Protein 8WB2 (pdb70)

Organism: Arabidopsis thaliana (NCBI:txid3702)

InterPro domains:
  IPR000566 Lipocalin/cytosolic fatty-acid binding domain [PF08212] (13-160)
  IPR002446 Lipocalin, bacterial [PR01171] (13-27)
  IPR002446 Lipocalin, bacterial [PR01171] (107-115)
  IPR002446 Lipocalin, bacterial [PR01171] (122-133)
  IPR002446 Lipocalin, bacterial [PR01171] (149-159)
  IPR012674 Calycin [G3DSA:2.40.128.20] (1-162)
  IPR012674 Calycin [SSF50814] (6-167)
  IPR022271 Lipocalin, ApoD type [PIRSF036893] (3-168)
  IPR022272 Lipocalin family conserved site [PS00213] (12-25)
  IPR047202 Lipocalin Blc-like domain [cd19438] (10-158)

GO terms:
  GO:0005737 cytoplasm (C, IDA)
  GO:0009898 cytoplasmic side of plasma membrane (C, IDA)
  GO:0009941 chloroplast envelope (C, IDA)
  GO:0009408 response to heat (P, IEP)
  GO:0009414 response to water deprivation (P, IEP)
  GO:0005886 plasma membrane (C, EXP)
  GO:0042538 hyperosmotic salinity response (P, IMP)
  GO:0009408 response to heat (P, IMP)
  GO:0009644 response to high light intensity (P, IMP)
  GO:0010286 heat acclimation (P, IMP)
  GO:0010431 seed maturation (P, IMP)
  GO:1901002 positive regulation of response to salt stress (P, IMP)
  GO:0030644 intracellular chloride ion homeostasis (P, IMP)
  GO:1901562 response to paraquat (P, IMP)
  GO:1902884 positive regulation of response to oxidative stress (P, IMP)
  GO:0050826 response to freezing (P, IMP)
  GO:0006883 intracellular sodium ion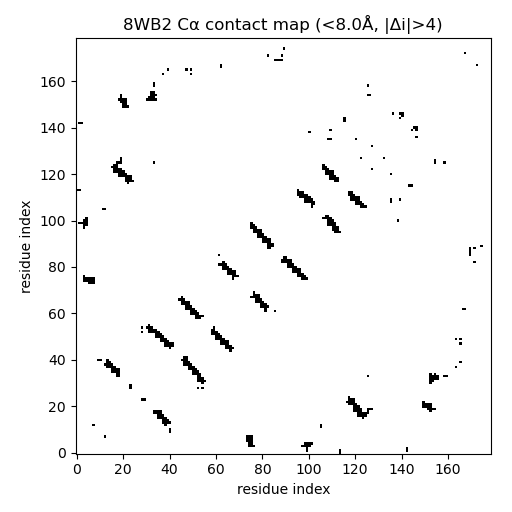 homeostasis (P, IMP)
  GO:0005886 plasma membrane (C, IDA)
  GO:0016918 retinal binding (F, IDA)
  GO:0009409 response to cold (P, IEP)

Foldseek 3Di:
DAAFDFQDPVVLLFAKKWWFWKLDDPPDDDQWALWMWGWDQDPVGKIWIWTWTADPRRIDIFIWIKDDPDVVGRGQKIKIWGADDLQDRDDIDIDIWTFRDADPNRAWTWTDHLVLNMITIIGPDNDDDPVVVVVNVVSSVVSPHDCPPMDTHHYDPDRDDDDPDRDSVNPVVVVVVVD

Radius of gyration: 15.95 Å; Cα contacts (8 Å, |Δi|>4): 342; chains: 1; bounding box: 41×38×32 Å

Solvent-accessible surface area: 10303 Å² total; per-residue (Å²): 144,17,136,6,26,149,58,27,67,38,118,114,2,26,28,77,0,18,9,8,0,12,42,39,37,194,170,39,62,162,136,7,52,10,11,2,9,18,14,45,60,38,149,113,47,40,9,27,3,8,49,2,8,30,40,136,68,129,88,31,83,42,18,10,38,4,71,63,52,74,110,201,36,84,52,4,59,5,70,25,67,32,40,38,38,62,178,101,18,79,88,77,61,82,26,34,24,26,0,13,60,22,13,114,90,22,83,36,0,1,1,0,19,55,76,83,56,69,0,44,0,9,2,56,81,15,108,24,104,76,93,22,19,112,102,2,21,92,57,0,62,127,27,54,9,107,52,76,158,24,146,98,18,78,34,46,144,102,54,37,168,36,91,37,54,79,83,60,70,51,21,10,156,153,54,116,89,104,188

Nearest PDB structures (foldseek):
  8wb2-assembly1_A  TM=1.006E+00  e=1.149E-34  Arabidopsis thaliana
  6ubo-assembly1_B  TM=9.275E-01  e=3.981E-14  Escherichia coli K-12
  1qwd-assembly1_B  TM=9.354E-01  e=8.500E-14  Escherichia coli
  7l5l-assembly2_B  TM=9.097E-01  e=6.141E-14  Escherichia coli
  3ebw-assembly1_A  TM=7.312E-01  e=2.021E-07  Periplaneta americana

Secondary structure (DSSP, 8-state):
-----BS--HHHH-EEEEEEEEE--SSS-TT-EEEEEEEEE-TTS-EEEEEEEEETTEEEEEEEEEEESSTT--B-EEEEEEEESTTS--EEEEEEEEEEEE-TTS-EEEEE-TT-S-EEEEESSSS--HHHHHHHHHHHHHTT---TT--BPP--SSPPP---S----S-HHHHHHT-

Sequence (179 aa):
EMEVVKGLNVERYMGRWYEIASFPSRFQPKNGVDTRATYTLNPDGTIHVLNETWSNGKRGFIEGSAYKADPKSDEAKLKVKFYVPPFLPIIPVTGDYWVLYIDPDYQHALIGQPSRSYLWILSRTTAQMEEETYKQLVEEKAVEEGYDISKLHKTPQSDTPPESNTAPEDSKGVWWFKSLF

B-factor: mean 48.79, std 10.13, range [32.73, 89.38]

Structure (mmCIF, N/CA/C/O backbone):
data_8WB2
#
_entry.id   8WB2
#
_cell.length_a   75.685
_cell.length_b   75.685
_cell.length_c   208.238
_cell.angle_alpha   90.00
_cell.angle_beta   90.00
_cell.angle_gamma   120.00
#
_symmetry.space_group_name_H-M   'H 3 2'
#
loop_
_entity.id
_entity.type
_entity.pdbx_description
1 polymer 'Temperature-induced lipocalin-1'
2 non-polymer 'PROTOPORPHYRIN IX CONTAINING FE'
3 water water
#
loop_
_atom_site.group_PDB
_atom_site.id
_atom_site.type_symbol
_atom_site.label_atom_id
_atom_site.label_alt_id
_atom_site.label_comp_id
_atom_site.label_asym_id
_atom_site.label_entity_id
_atom_site.label_seq_id
_atom_site.pdbx_PDB_ins_code
_atom_site.Cartn_x
_atom_site.Cartn_y
_atom_site.Cartn_z
_ato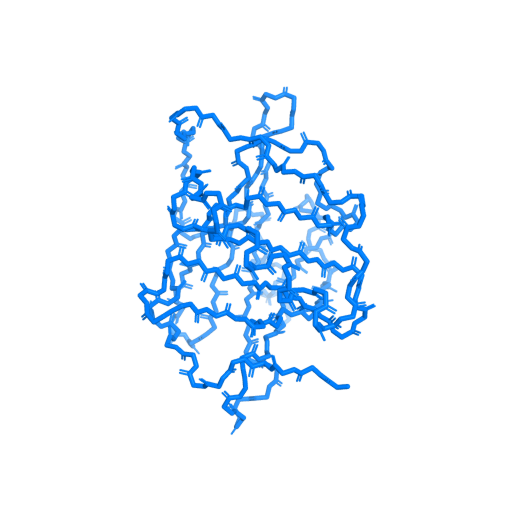m_site.occupancy
_atom_site.B_iso_or_equiv
_atom_site.auth_seq_id
_atom_site.auth_comp_id
_atom_site.auth_asym_id
_atom_site.auth_atom_id
_atom_site.pdbx_PDB_model_num
ATOM 1 N N . GLU A 1 26 ? -2.796 -27.372 26.020 1.00 69.30 6 GLU A N 1
ATOM 2 C CA . GLU A 1 26 ? -1.956 -28.328 25.314 1.00 70.81 6 GLU A CA 1
ATOM 3 C C . GLU A 1 26 ? -1.760 -27.856 23.876 1.00 70.23 6 GLU A C 1
ATOM 4 O O . GLU A 1 26 ? -2.669 -27.290 23.273 1.00 71.38 6 GLU A O 1
ATOM 6 N N . MET A 1 27 ? -0.569 -28.086 23.330 1.00 69.01 7 MET A N 1
ATOM 7 C CA . MET A 1 27 ? -0.194 -27.562 22.026 1.00 59.95 7 MET A CA 1
ATOM 8 C C . MET A 1 27 ? -0.344 -28.622 20.942 1.00 63.49 7 MET A C 1
ATOM 9 O O . MET A 1 27 ? -0.175 -29.820 21.182 1.00 68.71 7 MET A O 1
ATOM 14 N N . GLU A 1 28 ? -0.663 -28.160 19.739 1.00 58.98 8 GLU A N 1
ATOM 15 C CA . GLU A 1 28 ? -0.737 -29.021 18.568 1.00 60.46 8 GLU A CA 1
ATOM 16 C C . GLU A 1 28 ? 0.624 -29.000 17.881 1.00 60.21 8 GLU A C 1
ATOM 17 O O . GLU A 1 28 ? 0.976 -28.027 17.207 1.00 64.80 8 GLU A O 1
ATOM 23 N N . VAL A 1 29 ? 1.385 -30.060 18.065 1.00 54.66 9 VAL A N 1
ATOM 24 C CA . VAL A 1 29 ? 2.696 -30.224 17.453 1.00 56.26 9 VAL A CA 1
ATOM 25 C C . VAL A 1 29 ? 2.545 -31.063 16.189 1.00 52.89 9 VAL A C 1
ATOM 26 O O . VAL A 1 29 ? 1.669 -31.930 16.110 1.00 50.82 9 VAL A O 1
ATOM 30 N N . VAL A 1 30 ? 3.390 -30.808 15.180 1.00 50.57 10 VAL A N 1
ATOM 31 C CA . VAL A 1 30 ? 3.279 -31.587 13.947 1.00 51.44 10 VAL A CA 1
ATOM 32 C C . VAL A 1 30 ? 3.630 -33.037 14.247 1.00 55.07 10 VAL A C 1
ATOM 33 O O . VAL A 1 30 ? 4.424 -33.342 15.151 1.00 51.31 10 VAL A O 1
ATOM 37 N N . LYS A 1 31 ? 2.992 -33.943 13.517 1.00 50.42 11 LYS A N 1
ATOM 38 C CA . LYS A 1 31 ? 3.247 -35.366 13.656 1.00 53.77 11 LYS A CA 1
ATOM 39 C C . LYS A 1 31 ? 4.024 -35.855 12.442 1.00 54.48 11 LYS A C 1
ATOM 40 O O . LYS A 1 31 ? 3.856 -35.337 11.339 1.00 51.26 11 LYS A O 1
ATOM 46 N N . GLY A 1 32 ? 4.890 -36.841 12.659 1.00 51.83 12 GLY A N 1
ATOM 47 C CA . GLY A 1 32 ? 5.574 -37.487 11.551 1.00 49.90 12 GLY A CA 1
ATOM 48 C C . GLY A 1 32 ? 6.537 -36.592 10.800 1.00 52.86 12 GLY A C 1
ATOM 49 O O . GLY A 1 32 ? 6.594 -36.646 9.564 1.00 50.98 12 GLY A O 1
ATOM 50 N N . LEU A 1 33 ? 7.294 -35.768 11.516 1.00 47.29 13 LEU A N 1
ATOM 51 C CA . LEU A 1 33 ? 8.285 -34.907 10.883 1.00 46.74 13 LEU A CA 1
ATOM 52 C C . LEU A 1 33 ? 9.311 -35.726 10.109 1.00 45.44 13 LEU A C 1
ATOM 53 O O . LEU A 1 33 ? 9.793 -36.764 10.572 1.00 42.19 13 LEU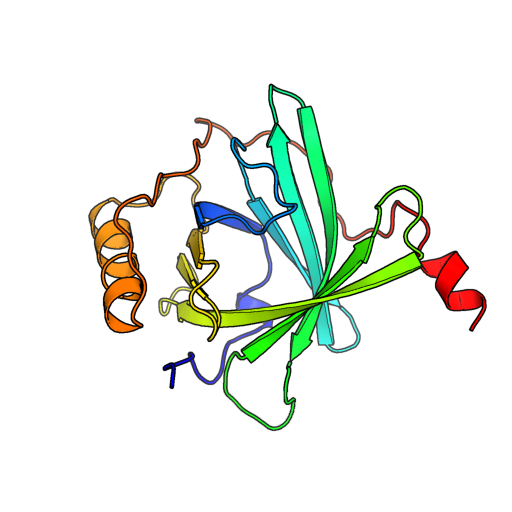 A O 1
ATOM 58 N N . ASN A 1 34 ? 9.657 -35.250 8.922 1.00 42.43 14 ASN A N 1
ATOM 59 C CA . ASN A 1 34 ? 10.679 -35.902 8.108 1.00 43.55 14 ASN A CA 1
ATOM 60 C C . ASN A 1 34 ? 12.021 -35.309 8.524 1.00 42.93 14 ASN A C 1
ATOM 61 O O . ASN A 1 34 ? 12.405 -34.235 8.055 1.00 41.26 14 ASN A O 1
ATOM 66 N N . VAL A 1 35 ? 12.740 -36.010 9.412 1.00 45.20 15 VAL A N 1
ATOM 67 C CA . VAL A 1 35 ? 13.935 -35.434 10.034 1.00 41.82 15 VAL A CA 1
ATOM 68 C C . VAL A 1 35 ? 15.010 -35.161 8.990 1.00 41.12 15 VAL A C 1
ATOM 69 O O . VAL A 1 35 ? 15.602 -34.074 8.961 1.00 40.24 15 VAL A O 1
ATOM 73 N N . GLU A 1 36 ? 15.285 -36.148 8.128 1.00 43.73 16 GLU A N 1
ATOM 74 C CA . GLU A 1 36 ? 16.221 -35.946 7.021 1.00 41.41 16 GLU A CA 1
ATOM 75 C C . GLU A 1 36 ? 15.902 -34.663 6.261 1.00 39.56 16 GLU A C 1
ATOM 76 O O . GLU A 1 36 ? 16.784 -33.838 5.997 1.00 41.38 16 GLU A O 1
ATOM 82 N N . ARG A 1 37 ? 14.633 -34.464 5.932 1.00 39.85 17 ARG A N 1
ATOM 83 C CA . ARG A 1 37 ? 14.251 -33.300 5.134 1.00 42.35 17 ARG A CA 1
ATOM 84 C C . ARG A 1 37 ? 14.338 -32.002 5.929 1.00 40.70 17 ARG A C 1
ATOM 85 O O . ARG A 1 37 ? 14.539 -30.934 5.338 1.00 37.67 17 ARG A O 1
ATOM 93 N N . TYR A 1 38 ? 14.160 -32.063 7.257 1.00 39.79 18 TYR A N 1
ATOM 94 C CA . TYR A 1 38 ? 14.264 -30.877 8.102 1.00 39.88 18 TYR A CA 1
ATOM 95 C C . TYR A 1 38 ? 15.700 -30.379 8.241 1.00 39.74 18 TYR A C 1
ATOM 96 O O . TYR A 1 38 ? 15.915 -29.266 8.738 1.00 36.28 18 TYR A O 1
ATOM 105 N N . MET A 1 39 ? 16.685 -31.165 7.826 1.00 39.50 19 MET A N 1
ATOM 106 C CA . MET A 1 39 ? 18.071 -30.771 8.006 1.00 38.26 19 MET A CA 1
ATOM 107 C C . MET A 1 39 ? 18.441 -29.639 7.052 1.00 40.43 19 MET A C 1
ATOM 108 O O . MET A 1 39 ? 17.697 -29.290 6.128 1.00 38.85 19 MET A O 1
ATOM 113 N N . GLY A 1 40 ? 19.609 -29.057 7.282 1.00 36.05 20 GLY A N 1
ATOM 114 C CA . GLY A 1 40 ? 20.071 -27.958 6.451 1.00 40.93 20 GLY A CA 1
ATOM 115 C C . GLY A 1 40 ? 19.944 -26.618 7.147 1.00 38.70 20 GLY A C 1
ATOM 116 O O . GLY A 1 40 ? 19.849 -26.522 8.371 1.00 38.92 20 GLY A O 1
ATOM 117 N N . ARG A 1 41 ? 19.929 -25.561 6.339 1.00 36.12 21 ARG A N 1
ATOM 118 C CA . ARG A 1 41 ? 19.968 -24.197 6.857 1.00 36.92 21 ARG A CA 1
ATOM 119 C C . ARG A 1 41 ? 18.571 -23.593 6.964 1.00 40.08 21 ARG A C 1
ATOM 120 O O . ARG A 1 41 ? 17.778 -23.665 6.020 1.00 37.38 21 ARG A O 1
ATOM 128 N N . TRP A 1 42 ? 18.299 -22.962 8.103 1.00 35.42 22 TRP A N 1
ATOM 129 C CA . TRP A 1 42 ? 17.078 -22.209 8.350 1.00 36.90 22 TRP A CA 1
ATOM 130 C C . TRP A 1 42 ? 17.455 -20.819 8.831 1.00 38.00 22 TRP A C 1
ATOM 131 O O . TRP A 1 42 ? 18.283 -20.680 9.736 1.00 39.74 22 TRP A O 1
ATOM 142 N N . TYR A 1 43 ? 16.835 -19.803 8.244 1.00 36.71 23 TYR A N 1
ATOM 143 C CA . TYR A 1 43 ? 17.001 -18.428 8.695 1.00 35.99 23 TYR A CA 1
ATOM 144 C C . TYR A 1 43 ? 15.930 -18.090 9.716 1.00 38.78 23 TYR A C 1
ATOM 145 O O . TYR A 1 43 ? 14.767 -18.475 9.564 1.00 38.25 23 TYR A O 1
ATOM 154 N N . GLU A 1 44 ? 16.321 -17.370 10.763 1.00 37.98 24 GLU A N 1
ATOM 155 C CA . GLU A 1 44 ? 15.350 -16.907 11.742 1.00 38.26 24 GLU A CA 1
ATOM 156 C C . GLU A 1 44 ? 14.726 -15.617 11.213 1.00 41.28 24 GLU A C 1
ATOM 157 O O . GLU A 1 44 ? 15.409 -14.590 11.090 1.00 39.03 24 GLU A O 1
ATOM 163 N N . ILE A 1 45 ? 13.435 -15.670 10.873 1.00 38.94 25 ILE A N 1
ATOM 164 C CA . ILE A 1 45 ? 12.751 -14.478 10.375 1.00 38.40 25 ILE A CA 1
ATOM 165 C C . ILE A 1 45 ? 12.348 -13.571 11.532 1.00 42.42 25 ILE A C 1
ATOM 166 O O . ILE A 1 45 ? 12.345 -12.340 11.404 1.00 43.20 25 ILE A O 1
ATOM 171 N N . ALA A 1 46 ? 11.983 -14.190 12.645 1.00 41.84 26 ALA A N 1
ATOM 172 C CA . ALA A 1 46 ? 11.563 -13.423 13.832 1.00 43.40 26 ALA A CA 1
ATOM 173 C C . ALA A 1 46 ? 11.641 -14.330 15.046 1.00 42.46 26 ALA A C 1
ATOM 174 O O . ALA A 1 46 ? 11.509 -15.539 14.894 1.00 42.07 26 ALA A O 1
ATOM 176 N N . SER A 1 47 ? 11.760 -13.739 16.235 1.00 44.59 27 SER A N 1
ATOM 177 C CA . SER A 1 47 ? 11.909 -14.618 17.416 1.00 46.05 27 SER A CA 1
ATOM 178 C C . SER A 1 47 ? 11.706 -13.900 18.737 1.00 48.21 27 SER A C 1
ATOM 179 O O . SER A 1 47 ? 11.894 -12.669 18.775 1.00 45.64 27 SER A O 1
ATOM 182 N N . PHE A 1 48 ? 11.249 -14.639 19.745 1.00 47.75 28 PHE A N 1
ATOM 183 C CA . PHE A 1 48 ? 11.253 -14.100 21.121 1.00 51.36 28 PHE A CA 1
ATOM 184 C C . PHE A 1 48 ? 12.508 -14.791 21.634 1.00 55.70 28 PHE A C 1
ATOM 185 O O . PHE A 1 48 ? 12.388 -15.918 22.140 1.00 56.91 28 PHE A O 1
ATOM 193 N N . PRO A 1 49 ? 13.718 -14.209 21.477 1.00 53.56 29 PRO A N 1
ATOM 194 C CA . PRO A 1 49 ? 14.952 -14.937 21.774 1.00 51.63 29 PRO A CA 1
ATOM 195 C C . PRO A 1 49 ? 15.078 -15.526 23.180 1.00 57.11 29 PRO A C 1
ATOM 196 O O . PRO A 1 49 ? 14.608 -14.918 24.118 1.00 53.75 29 PRO A O 1
ATOM 200 N N . SER A 1 50 ? 15.724 -16.688 23.297 1.00 55.58 30 SER A N 1
ATOM 201 C CA . SER A 1 50 ? 16.017 -17.243 24.640 1.00 53.95 30 SER A CA 1
ATOM 202 C C . SER A 1 50 ? 16.872 -16.246 25.419 1.00 52.17 30 SER A C 1
ATOM 203 O O . SER A 1 50 ? 17.410 -15.330 24.800 1.00 50.10 30 SER A O 1
ATOM 206 N N . ARG A 1 51 ? 17.056 -16.478 26.717 1.00 55.91 31 ARG A N 1
ATOM 207 C CA . ARG A 1 51 ? 17.753 -15.516 27.576 1.00 53.31 31 ARG A CA 1
ATOM 208 C C . ARG A 1 51 ? 19.189 -15.262 27.121 1.00 53.92 31 ARG A C 1
ATOM 209 O O . ARG A 1 51 ? 19.679 -14.126 27.191 1.00 57.58 31 ARG A O 1
ATOM 217 N N . PHE A 1 52 ? 19.891 -16.303 26.672 1.00 51.40 32 PHE A N 1
ATOM 218 C CA . PHE A 1 52 ? 21.283 -16.143 26.281 1.00 50.62 32 PHE A CA 1
ATOM 219 C C . PHE A 1 52 ? 21.483 -15.950 24.780 1.00 50.45 32 PHE A C 1
ATOM 220 O O . PHE A 1 52 ? 22.600 -15.629 24.365 1.00 53.52 32 PHE A O 1
ATOM 228 N N . GLN A 1 53 ? 20.450 -16.114 23.964 1.00 50.55 33 GLN A N 1
ATOM 229 C CA . GLN A 1 53 ? 20.580 -15.794 22.540 1.00 47.57 33 GLN A CA 1
ATOM 230 C C . GLN A 1 53 ? 20.708 -14.284 22.383 1.00 51.14 33 GLN A C 1
ATOM 231 O O . GLN A 1 53 ? 19.829 -13.554 22.859 1.00 51.28 33 GLN A O 1
ATOM 237 N N . PRO A 1 54 ? 21.760 -13.774 21.733 1.00 50.83 34 PRO A N 1
ATOM 238 C CA . PRO A 1 54 ? 21.940 -12.317 21.644 1.00 54.04 34 PRO A CA 1
ATOM 239 C C . PRO A 1 54 ? 20.697 -11.637 21.087 1.00 59.17 34 PRO A C 1
ATOM 240 O O . PRO A 1 54 ? 20.059 -12.129 20.153 1.00 50.15 34 PRO A O 1
ATOM 244 N N . LYS A 1 55 ? 20.337 -10.501 21.688 1.00 52.55 35 LYS A N 1
ATOM 245 C CA . LYS A 1 55 ? 18.993 -9.975 21.483 1.00 60.58 35 LYS A CA 1
ATOM 246 C C . LYS A 1 55 ? 18.868 -9.146 20.212 1.00 63.60 35 LYS A C 1
ATOM 247 O O . LYS A 1 55 ? 17.801 -9.146 19.584 1.00 65.02 35 LYS A O 1
ATOM 253 N N . ASN A 1 56 ? 19.918 -8.443 19.806 1.00 58.60 36 ASN A N 1
ATOM 254 C CA . ASN A 1 56 ? 19.775 -7.643 18.595 1.00 62.28 36 ASN A CA 1
ATOM 255 C C . ASN A 1 56 ? 20.574 -8.265 17.459 1.00 54.50 36 ASN A C 1
ATOM 256 O O . ASN A 1 56 ? 21.361 -7.591 16.787 1.00 52.66 36 ASN A O 1
ATOM 261 N N . GLY A 1 57 ? 20.361 -9.560 17.249 1.00 52.21 37 GLY A N 1
ATOM 262 C CA . GLY A 1 57 ? 21.104 -10.270 16.234 1.00 48.39 37 GLY A CA 1
ATOM 263 C C . GLY A 1 57 ? 20.666 -9.870 14.843 1.00 45.75 37 GLY A C 1
ATOM 264 O O . GLY A 1 57 ? 19.527 -9.463 14.610 1.00 45.98 37 GLY A O 1
ATOM 265 N N . VAL A 1 58 ? 21.614 -9.955 13.918 1.00 40.57 38 VAL A N 1
ATOM 266 C CA . VAL A 1 58 ? 21.382 -9.783 12.491 1.00 39.44 38 VAL A CA 1
ATOM 267 C C . VAL A 1 58 ? 21.821 -11.068 11.808 1.00 37.47 38 VAL A C 1
ATOM 268 O O . VAL A 1 58 ? 22.753 -11.737 12.269 1.00 39.31 38 VAL A O 1
ATOM 272 N N . ASP A 1 59 ? 21.121 -11.435 10.724 1.00 39.27 39 ASP A N 1
ATOM 273 C CA . ASP A 1 59 ? 21.515 -12.570 9.889 1.00 38.07 39 ASP A CA 1
ATOM 274 C C . ASP A 1 59 ? 21.500 -13.886 10.662 1.00 39.83 39 ASP A C 1
ATOM 275 O O . ASP A 1 59 ? 22.297 -14.785 10.393 1.00 37.60 39 ASP A O 1
ATOM 280 N N . THR A 1 60 ? 20.590 -14.010 11.626 1.00 37.07 40 THR A N 1
ATOM 281 C CA . THR A 1 60 ? 20.540 -15.186 12.478 1.00 37.55 40 THR A CA 1
ATOM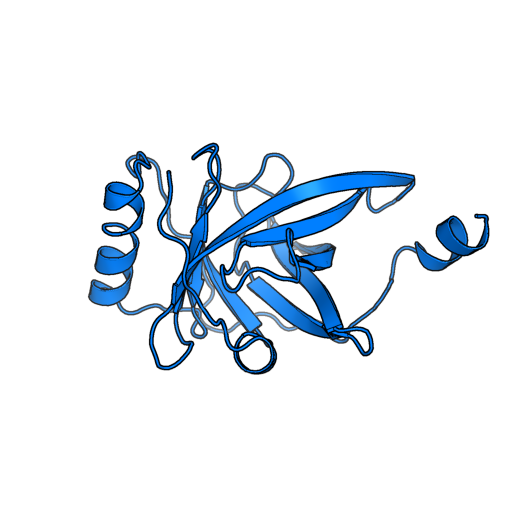 282 C C . THR A 1 60 ? 20.079 -16.408 11.697 1.00 40.79 40 THR A C 1
ATOM 283 O O . THR A 1 60 ? 19.103 -16.352 10.949 1.00 36.78 40 THR A O 1
ATOM 287 N N . ARG A 1 61 ? 20.772 -17.526 11.899 1.00 37.45 41 ARG A N 1
ATOM 288 C CA . ARG A 1 61 ? 20.465 -18.747 11.173 1.00 36.38 41 ARG A CA 1
ATOM 289 C C . ARG A 1 61 ? 20.839 -19.947 12.030 1.00 38.95 41 ARG A C 1
ATOM 290 O O . ARG A 1 61 ? 21.660 -19.852 12.943 1.00 38.70 41 ARG A O 1
ATOM 298 N N . ALA A 1 62 ? 20.217 -21.078 11.724 1.00 37.53 42 ALA A N 1
ATOM 299 C CA . ALA A 1 62 ? 20.545 -22.366 12.313 1.00 35.52 42 ALA A CA 1
ATOM 300 C C . ALA A 1 62 ? 20.920 -23.317 11.196 1.00 37.44 42 ALA A C 1
ATOM 301 O O . ALA A 1 62 ? 20.337 -23.255 10.105 1.00 36.69 42 ALA A O 1
ATOM 303 N N . THR A 1 63 ? 21.891 -24.188 11.455 1.00 33.10 43 THR A N 1
ATOM 304 C CA . THR A 1 63 ? 22.212 -25.278 10.537 1.00 35.01 43 THR A CA 1
ATOM 305 C C . THR A 1 63 ? 22.035 -26.586 11.296 1.00 36.77 43 THR A C 1
ATOM 306 O O . THR A 1 63 ? 22.587 -26.748 12.394 1.00 37.54 43 THR A O 1
ATOM 310 N N . TYR A 1 64 ? 21.248 -27.504 10.734 1.00 36.39 44 TYR A N 1
ATOM 311 C CA . TYR A 1 64 ? 20.986 -28.791 11.367 1.00 35.78 44 TYR A CA 1
ATOM 312 C C . TYR A 1 64 ? 21.580 -29.902 10.513 1.00 37.63 44 TYR A C 1
ATOM 313 O O . TYR A 1 64 ? 21.476 -29.876 9.281 1.00 36.67 44 TYR A O 1
ATOM 322 N N . THR A 1 65 ? 22.218 -30.865 11.163 1.00 36.32 45 THR A N 1
ATOM 323 C CA . THR A 1 65 ? 22.816 -32.007 10.481 1.00 37.86 45 THR A CA 1
ATOM 324 C C . THR A 1 65 ? 22.439 -33.290 11.205 1.00 41.65 45 THR A C 1
ATOM 325 O O . THR A 1 65 ? 22.486 -33.351 12.437 1.00 37.26 45 THR A O 1
ATOM 329 N N . LEU A 1 66 ? 22.079 -34.321 10.446 1.00 41.09 46 LEU A N 1
ATOM 330 C CA . LEU A 1 66 ? 21.684 -35.581 11.062 1.00 41.24 46 LEU A CA 1
ATOM 331 C C . LEU A 1 66 ? 22.930 -36.366 11.455 1.00 41.65 46 LEU A C 1
ATOM 332 O O . LEU A 1 66 ? 23.749 -36.692 10.598 1.00 41.32 46 LEU A O 1
ATOM 337 N N . ASN A 1 67 ? 23.070 -36.673 12.742 1.00 37.74 47 ASN A N 1
ATOM 338 C CA . ASN A 1 67 ? 24.205 -37.440 13.232 1.00 40.31 47 ASN A CA 1
ATOM 339 C C . ASN A 1 67 ? 24.000 -38.930 12.969 1.00 43.85 47 ASN A C 1
ATOM 340 O O . ASN A 1 67 ? 22.871 -39.391 12.777 1.00 41.02 47 ASN A O 1
ATOM 345 N N . PRO A 1 68 ? 25.084 -39.710 12.964 1.00 46.09 48 PRO A N 1
ATOM 346 C CA . PRO A 1 68 ? 24.939 -41.153 12.711 1.00 45.05 48 PRO A CA 1
ATOM 347 C C . PRO A 1 68 ? 23.997 -41.857 13.666 1.00 48.82 48 PRO A C 1
ATOM 348 O O . PRO A 1 68 ? 23.334 -42.815 13.257 1.00 47.81 48 PRO A O 1
ATOM 352 N N . ASP A 1 69 ? 23.911 -41.426 14.925 1.00 47.68 49 ASP A N 1
ATOM 353 C CA . ASP A 1 69 ? 23.038 -42.081 15.886 1.00 49.47 49 ASP A CA 1
ATOM 354 C C . ASP A 1 69 ? 21.610 -41.554 15.847 1.00 49.81 49 ASP A C 1
ATOM 355 O O . ASP A 1 69 ? 20.807 -41.918 16.709 1.00 50.82 49 ASP A O 1
ATOM 360 N N . GLY A 1 70 ? 21.274 -40.698 14.884 1.00 45.45 50 GLY A N 1
ATOM 361 C CA . GLY A 1 70 ? 19.925 -40.198 14.749 1.00 48.09 50 GLY A CA 1
ATOM 362 C C . GLY A 1 70 ? 19.622 -38.911 15.497 1.00 48.52 50 GLY A C 1
ATOM 363 O O . GLY A 1 70 ? 18.585 -38.298 15.236 1.00 47.75 50 GLY A O 1
ATOM 364 N N . THR A 1 71 ? 20.474 -38.485 16.430 1.00 43.69 51 THR A N 1
ATOM 365 C CA . THR A 1 71 ? 20.316 -37.146 16.981 1.00 45.80 51 THR A CA 1
ATOM 366 C C . THR A 1 71 ? 20.702 -36.116 15.923 1.00 43.48 51 THR A C 1
ATOM 367 O O . THR A 1 71 ? 21.157 -36.452 14.821 1.00 42.17 51 THR A O 1
ATOM 371 N N . ILE A 1 72 ? 20.527 -34.839 16.270 1.00 42.20 52 ILE A N 1
ATOM 372 C CA . ILE A 1 72 ? 20.706 -33.721 15.347 1.00 40.43 52 ILE A CA 1
ATOM 373 C C . ILE A 1 72 ? 21.806 -32.822 15.891 1.00 39.95 52 ILE A C 1
ATOM 374 O O . ILE A 1 72 ? 21.764 -32.424 17.061 1.00 38.71 52 ILE A O 1
ATOM 379 N N . HIS A 1 73 ? 22.795 -32.517 15.060 1.00 36.97 53 HIS A N 1
ATOM 380 C CA . HIS A 1 73 ? 23.770 -31.494 15.421 1.00 38.96 53 HIS A CA 1
ATOM 381 C C . HIS A 1 73 ? 23.194 -30.120 15.106 1.00 38.02 53 HIS A C 1
ATOM 382 O O . HIS A 1 73 ? 22.630 -29.908 14.027 1.00 37.46 53 HIS A O 1
ATOM 389 N N . VAL A 1 74 ? 23.353 -29.188 16.041 1.00 37.48 54 VAL A N 1
ATOM 390 C CA . VAL A 1 74 ? 22.777 -27.850 15.952 1.00 36.48 54 VAL A CA 1
ATOM 391 C C . VAL A 1 74 ? 23.914 -26.847 15.949 1.00 36.42 54 VAL A C 1
ATOM 392 O O . VAL A 1 74 ? 24.715 -26.811 16.895 1.00 36.41 54 VAL A O 1
ATOM 396 N N . LEU A 1 75 ? 23.965 -26.008 14.913 1.00 34.19 55 LEU A N 1
ATOM 397 C CA . LEU A 1 75 ? 24.826 -24.830 14.887 1.00 36.05 55 LEU A CA 1
ATOM 398 C C . LEU A 1 75 ? 23.941 -23.602 14.737 1.00 35.60 55 LEU A C 1
ATOM 399 O O . LEU A 1 75 ? 23.370 -23.383 13.670 1.00 37.03 55 LEU A O 1
ATOM 404 N N . ASN A 1 76 ? 23.818 -22.801 15.796 1.00 33.42 56 ASN A N 1
ATOM 405 C CA . ASN A 1 76 ? 23.133 -21.517 15.725 1.00 34.50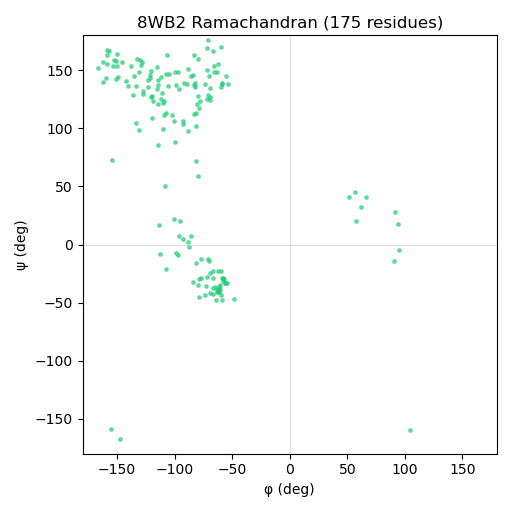 56 ASN A CA 1
ATOM 406 C C . ASN A 1 76 ? 24.157 -20.395 15.585 1.00 38.27 56 ASN A C 1
ATOM 407 O O . ASN A 1 76 ? 25.191 -20.399 16.261 1.00 37.57 56 ASN A O 1
ATOM 412 N N . GLU A 1 77 ? 23.865 -19.434 14.706 1.00 37.84 57 GLU A N 1
ATOM 413 C CA . GLU A 1 77 ? 24.766 -18.330 14.408 1.00 37.90 57 GLU A CA 1
ATOM 414 C C . GLU A 1 77 ? 23.984 -17.030 14.382 1.00 38.07 57 GLU A C 1
ATOM 415 O O . GLU A 1 77 ? 22.836 -16.991 13.934 1.00 38.75 57 GLU A O 1
ATOM 421 N N . THR A 1 78 ? 24.628 -15.957 14.827 1.00 34.46 58 THR A N 1
ATOM 422 C CA . THR A 1 78 ? 24.062 -14.624 14.678 1.00 37.08 58 THR A CA 1
ATOM 423 C C . THR A 1 78 ? 25.207 -13.625 14.629 1.00 41.88 58 THR A C 1
ATOM 424 O O . THR A 1 78 ? 26.313 -13.903 15.100 1.00 40.83 58 THR A O 1
ATOM 428 N N . TRP A 1 79 ? 24.932 -12.449 14.063 1.00 37.42 59 TRP A N 1
ATOM 429 C CA . TRP A 1 79 ? 25.913 -11.369 13.992 1.00 38.60 59 TRP A CA 1
ATOM 430 C C . TRP A 1 79 ? 25.492 -10.260 14.953 1.00 39.83 59 TRP A C 1
ATOM 431 O O . TRP A 1 79 ? 24.469 -9.599 14.740 1.00 43.69 59 TRP A O 1
ATOM 442 N N . SER A 1 80 ? 26.274 -10.085 16.024 1.00 43.19 60 SER A N 1
ATOM 443 C CA . SER A 1 80 ? 26.042 -9.067 17.051 1.00 40.99 60 SER A CA 1
ATOM 444 C C . SER A 1 80 ? 27.016 -7.924 16.801 1.00 41.69 60 SER A C 1
ATOM 445 O O . SER A 1 80 ? 28.226 -8.089 16.987 1.00 41.09 60 SER A O 1
ATOM 448 N N . ASN A 1 81 ? 26.488 -6.771 16.393 1.00 41.51 61 ASN A N 1
ATOM 449 C CA . ASN A 1 81 ? 27.301 -5.583 16.122 1.00 44.30 61 ASN A CA 1
ATOM 450 C C . ASN A 1 81 ? 28.465 -5.902 15.179 1.00 45.96 61 ASN A C 1
ATOM 451 O O . ASN A 1 81 ? 29.587 -5.431 15.357 1.00 46.07 61 ASN A O 1
ATOM 456 N N . GLY A 1 82 ? 28.197 -6.718 14.162 1.00 46.35 62 GLY A N 1
ATOM 457 C CA . GLY A 1 82 ? 29.163 -6.971 13.115 1.00 47.24 62 GLY A CA 1
ATOM 458 C C . GLY A 1 82 ? 30.024 -8.208 13.290 1.00 45.27 62 GLY A C 1
ATOM 459 O O . GLY A 1 82 ? 30.792 -8.524 12.376 1.00 43.38 62 GLY A O 1
ATOM 460 N N . LYS A 1 83 ? 29.911 -8.927 14.410 1.00 39.07 63 LYS A N 1
ATOM 461 C CA . LYS A 1 83 ? 30.752 -10.089 14.704 1.00 37.88 63 LYS A CA 1
ATOM 462 C C . LYS A 1 83 ? 29.915 -11.357 14.761 1.00 37.58 63 LYS A C 1
ATOM 463 O O . LYS A 1 83 ? 28.871 -11.392 15.421 1.00 39.55 63 LYS A O 1
ATOM 469 N N . ARG A 1 84 ? 30.394 -12.410 14.111 1.00 37.16 64 ARG A N 1
ATOM 470 C CA . ARG A 1 84 ? 29.728 -13.703 14.212 1.00 37.45 64 ARG A CA 1
ATOM 471 C C . ARG A 1 84 ? 29.883 -14.288 15.617 1.00 39.44 64 ARG A C 1
ATOM 472 O O . ARG A 1 84 ? 30.999 -14.434 16.119 1.00 35.80 64 ARG A O 1
ATOM 480 N N . GLY A 1 85 ? 28.766 -14.651 16.234 1.00 37.07 65 GLY A N 1
ATOM 481 C CA . GLY A 1 85 ? 28.776 -15.463 17.438 1.00 38.51 65 GLY A CA 1
ATOM 482 C C . GLY A 1 85 ? 27.992 -16.729 17.157 1.00 37.98 65 GLY A C 1
ATOM 483 O O . GLY A 1 85 ? 27.061 -16.727 16.353 1.00 37.97 65 GLY A O 1
ATOM 484 N N . PHE A 1 86 ? 28.378 -17.824 17.806 1.00 34.98 66 PHE A N 1
ATOM 485 C CA . PHE A 1 86 ? 27.706 -19.083 17.511 1.00 36.15 66 PHE A CA 1
ATOM 486 C C . PHE A 1 86 ? 27.701 -19.982 18.735 1.00 37.70 66 PHE A C 1
ATOM 487 O O . PHE A 1 86 ? 28.485 -19.799 19.662 1.00 37.34 66 PHE A O 1
ATOM 495 N N . ILE A 1 87 ? 26.842 -20.997 18.700 1.00 36.61 67 ILE A N 1
ATOM 496 C CA . ILE A 1 87 ? 26.866 -22.066 19.694 1.00 37.24 67 ILE A CA 1
ATOM 497 C C . ILE A 1 87 ? 26.558 -23.378 18.992 1.00 39.17 67 ILE A C 1
ATOM 498 O O . ILE A 1 87 ? 25.742 -23.421 18.062 1.00 37.19 67 ILE A O 1
ATOM 503 N N . GLU A 1 88 ? 27.256 -24.434 19.401 1.00 39.43 68 GLU A N 1
ATOM 504 C CA . GLU A 1 88 ? 27.051 -25.788 18.891 1.00 35.42 68 GLU A CA 1
ATOM 505 C C . GLU A 1 88 ? 26.330 -26.600 19.947 1.00 39.53 68 GLU A C 1
ATOM 506 O O . GLU A 1 88 ? 26.709 -26.556 21.119 1.00 37.27 68 GLU A O 1
ATOM 512 N N . GLY A 1 89 ? 25.336 -27.371 19.537 1.00 36.07 69 GLY A N 1
ATOM 513 C CA . GLY A 1 89 ? 24.616 -28.203 20.477 1.00 34.98 69 GLY A CA 1
ATOM 514 C C . GLY A 1 89 ? 23.988 -29.383 19.769 1.00 40.39 69 GLY A C 1
ATOM 515 O O . GLY A 1 89 ? 24.380 -29.746 18.659 1.00 38.83 69 GLY A O 1
ATOM 516 N N . SER A 1 90 ? 22.969 -29.949 20.407 1.00 39.62 70 SER A N 1
ATOM 517 C CA . SER A 1 90 ? 22.308 -31.144 19.907 1.00 40.76 70 SER A CA 1
ATOM 518 C C . SER A 1 90 ? 20.804 -31.008 20.068 1.00 42.65 70 SER A C 1
ATOM 519 O O . SER A 1 90 ? 20.318 -30.302 20.955 1.00 44.76 70 SER A O 1
ATOM 522 N N . ALA A 1 91 ? 20.068 -31.711 19.218 1.00 38.02 71 ALA A N 1
ATOM 523 C CA . ALA A 1 91 ? 18.633 -31.867 19.398 1.00 38.99 71 ALA A CA 1
ATOM 524 C C . ALA A 1 91 ? 18.277 -33.338 19.265 1.00 44.69 71 ALA A C 1
ATOM 525 O O . ALA A 1 91 ? 18.915 -34.080 18.515 1.00 44.80 71 ALA A O 1
ATOM 527 N N . TYR A 1 92 ? 17.244 -33.756 19.988 1.00 43.83 72 TYR A N 1
ATOM 528 C CA . TYR A 1 92 ? 16.809 -35.147 19.936 1.00 48.66 72 TYR A CA 1
ATOM 529 C C . TYR A 1 92 ? 15.349 -35.230 20.364 1.00 48.32 72 TYR A C 1
ATOM 530 O O . TYR A 1 92 ? 14.782 -34.282 20.918 1.00 46.64 72 TYR A O 1
ATOM 539 N N . LYS A 1 93 ? 14.751 -36.392 20.103 1.00 48.72 73 LYS A N 1
ATOM 540 C CA . LYS A 1 93 ? 13.342 -36.617 20.403 1.00 50.44 73 LYS A CA 1
ATOM 541 C C . LYS A 1 93 ? 13.118 -36.717 21.908 1.00 55.18 73 LYS A C 1
ATOM 542 O O . LYS A 1 93 ? 13.784 -37.500 22.592 1.00 57.59 73 LYS A O 1
ATOM 548 N N . ALA A 1 94 ? 12.166 -35.934 22.425 1.00 52.81 74 ALA A N 1
ATOM 549 C CA . ALA A 1 94 ? 11.808 -36.044 23.838 1.00 56.92 74 ALA A CA 1
ATOM 550 C C . ALA A 1 94 ? 11.273 -37.435 24.175 1.00 61.66 74 ALA A C 1
ATOM 551 O O . ALA A 1 94 ? 11.587 -37.987 25.237 1.00 62.03 74 ALA A O 1
ATOM 553 N N . ASP A 1 95 ? 10.452 -38.007 23.296 1.00 60.98 75 ASP A N 1
ATOM 554 C CA . ASP A 1 95 ? 9.970 -39.382 23.436 1.00 63.61 75 ASP A CA 1
ATOM 555 C C . ASP A 1 95 ? 10.135 -40.062 22.085 1.00 64.66 75 ASP A C 1
ATOM 556 O O . ASP A 1 95 ? 9.340 -39.815 21.161 1.00 66.73 75 ASP A O 1
ATOM 561 N N . PRO A 1 96 ? 11.135 -40.932 21.936 1.00 67.16 76 PRO A N 1
ATOM 562 C CA . PRO A 1 96 ? 11.358 -41.580 20.633 1.00 66.31 76 PRO A CA 1
ATOM 563 C C . PRO A 1 96 ? 10.171 -42.386 20.133 1.00 67.34 76 PRO A C 1
ATOM 564 O O . PRO A 1 96 ? 10.000 -42.525 18.916 1.00 70.12 76 PRO A O 1
ATOM 568 N N . LYS A 1 97 ? 9.343 -42.926 21.024 1.00 68.76 77 LYS A N 1
ATOM 569 C CA . LYS A 1 97 ? 8.209 -43.734 20.587 1.00 68.75 77 LYS A CA 1
ATOM 570 C C . LYS A 1 97 ? 7.048 -42.893 20.072 1.00 69.01 77 LYS A C 1
ATOM 571 O O . LYS A 1 97 ? 6.127 -43.439 19.454 1.00 70.47 77 LYS A O 1
ATOM 577 N N . SER A 1 98 ? 7.072 -41.586 20.309 1.00 67.04 78 SER A N 1
ATOM 578 C CA . SER A 1 98 ? 5.997 -40.708 19.880 1.00 66.14 78 SER A CA 1
ATOM 579 C C . SER A 1 98 ? 6.254 -40.207 18.463 1.00 64.44 78 SER A C 1
ATOM 580 O O . SER A 1 98 ? 7.401 -40.090 18.019 1.00 62.40 78 SER A O 1
ATOM 583 N N . ASP A 1 99 ? 5.173 -39.921 17.744 1.00 61.88 79 ASP A N 1
ATOM 584 C CA . ASP A 1 99 ? 5.287 -39.319 16.424 1.00 61.58 79 ASP A CA 1
ATOM 585 C C . ASP A 1 99 ? 5.141 -37.802 16.467 1.00 60.24 79 ASP A C 1
ATOM 586 O O . ASP A 1 99 ? 5.112 -37.162 15.411 1.00 55.16 79 ASP A O 1
ATOM 591 N N . GLU A 1 100 ? 5.078 -37.211 17.664 1.00 57.12 80 GLU A N 1
ATOM 592 C CA . GLU A 1 100 ? 4.994 -35.762 17.789 1.00 56.17 80 GLU A CA 1
ATOM 593 C C . GLU A 1 100 ? 6.378 -35.140 17.684 1.00 50.84 80 GLU A C 1
ATOM 594 O O . GLU A 1 100 ? 7.355 -35.662 18.228 1.00 54.85 80 GLU A O 1
ATOM 600 N N . ALA A 1 101 ? 6.462 -34.014 16.975 1.00 49.26 81 ALA A N 1
ATOM 601 C CA . ALA A 1 101 ? 7.740 -33.330 16.773 1.00 49.30 81 ALA A CA 1
ATOM 602 C C . ALA A 1 101 ? 8.101 -32.506 18.013 1.00 48.98 81 ALA A C 1
ATOM 603 O O . ALA A 1 101 ? 8.272 -31.286 17.971 1.00 45.98 81 ALA A O 1
ATOM 605 N N . LYS A 1 102 ? 8.201 -33.204 19.141 1.00 46.46 82 LYS A N 1
ATOM 606 C CA . LYS A 1 102 ? 8.637 -32.601 20.393 1.00 47.72 82 LYS A CA 1
ATOM 607 C C . LYS A 1 102 ? 10.099 -32.965 20.608 1.00 46.67 82 LYS A C 1
ATOM 608 O O . LYS A 1 102 ? 10.422 -34.115 20.926 1.00 48.85 82 LYS A O 1
ATOM 614 N N . LEU A 1 103 ? 10.980 -31.991 20.420 1.00 42.54 83 LEU A N 1
ATOM 615 C CA . LEU A 1 103 ? 12.404 -32.200 20.599 1.00 42.73 83 LEU A CA 1
ATOM 616 C C . LEU A 1 103 ? 12.864 -31.525 21.879 1.00 45.70 83 LEU A C 1
ATOM 617 O O . LEU A 1 103 ? 12.173 -30.673 22.449 1.00 44.21 83 LEU A O 1
ATOM 622 N N . LYS A 1 104 ? 14.044 -31.931 22.324 1.00 43.59 84 LYS A N 1
ATOM 623 C CA . LYS A 1 104 ? 14.822 -31.192 23.295 1.00 46.24 84 LYS A CA 1
ATOM 624 C C . LYS A 1 104 ? 16.084 -30.717 22.594 1.00 44.57 84 LYS A C 1
ATOM 625 O O . LYS A 1 104 ? 16.641 -31.437 21.756 1.00 43.05 84 LYS A O 1
ATOM 631 N N . VAL A 1 105 ? 16.521 -29.498 22.915 1.00 41.27 85 VAL A N 1
ATOM 632 C CA . VAL A 1 105 ? 17.849 -29.039 22.521 1.00 40.17 85 VAL A CA 1
ATOM 633 C C . VAL A 1 105 ? 18.720 -29.065 23.763 1.00 46.29 85 VAL A C 1
ATOM 634 O O . VAL A 1 105 ? 18.246 -28.844 24.883 1.00 45.67 85 VAL A O 1
ATOM 638 N N . LYS A 1 106 ? 20.003 -29.366 23.572 1.00 44.73 86 LYS A N 1
ATOM 639 C CA . LYS A 1 106 ? 20.946 -29.504 24.677 1.00 44.05 86 LYS A CA 1
ATOM 640 C C . LYS A 1 106 ? 22.239 -28.790 24.316 1.00 44.26 86 LYS A C 1
ATOM 641 O O . LYS A 1 106 ? 22.777 -28.991 23.220 1.00 42.29 86 LYS A O 1
ATOM 647 N N . PHE A 1 107 ? 22.703 -27.921 25.212 1.00 38.06 87 PHE A N 1
ATOM 648 C CA . PHE A 1 107 ? 23.953 -27.189 25.036 1.00 42.31 87 PHE A CA 1
ATOM 649 C C . PHE A 1 107 ? 24.810 -27.351 26.280 1.00 43.11 87 PHE A C 1
ATOM 650 O O . PHE A 1 107 ? 24.290 -27.593 27.371 1.00 44.15 87 PHE A O 1
ATOM 658 N N . TYR A 1 108 ? 26.128 -27.216 26.112 1.00 41.94 88 TYR A N 1
ATOM 659 C CA . TYR A 1 108 ? 27.058 -27.145 27.240 1.00 43.64 88 TYR A CA 1
ATOM 660 C C . TYR A 1 108 ? 27.586 -25.724 27.329 1.00 43.60 88 TYR A C 1
ATOM 661 O O . TYR A 1 108 ? 28.146 -25.214 26.355 1.00 42.25 88 TYR A O 1
ATOM 670 N N . VAL A 1 109 ? 27.415 -25.095 28.489 1.00 40.44 89 VAL A N 1
ATOM 671 C CA . VAL A 1 109 ? 27.735 -23.678 28.668 1.00 42.88 89 VAL A CA 1
ATOM 672 C C . VAL A 1 109 ? 28.543 -23.515 29.947 1.00 44.33 89 VAL A C 1
ATOM 673 O O . VAL A 1 109 ? 28.536 -24.400 30.820 1.00 42.42 89 VAL A O 1
ATOM 677 N N . PRO A 1 110 ? 29.279 -22.394 30.088 1.00 42.11 90 PRO A N 1
ATOM 678 C CA . PRO A 1 110 ? 29.575 -21.387 29.051 1.00 42.98 90 PRO A CA 1
ATOM 679 C C . PRO A 1 110 ? 30.360 -21.991 27.902 1.00 40.42 90 PRO A C 1
ATOM 680 O O . PRO A 1 110 ? 31.046 -22.988 28.130 1.00 39.31 90 PRO A O 1
ATOM 684 N N . PRO A 1 111 ? 30.276 -21.402 26.702 1.00 42.34 91 PRO A N 1
ATOM 685 C CA . PRO A 1 111 ? 31.028 -21.970 25.569 1.00 43.66 91 PRO A CA 1
ATOM 686 C C . PRO A 1 111 ? 32.512 -22.077 25.854 1.00 41.53 91 PRO A C 1
ATOM 687 O O . PRO A 1 111 ? 33.158 -23.019 25.383 1.00 42.93 91 PRO A O 1
ATOM 691 N N . PHE A 1 112 ? 33.068 -21.154 26.635 1.00 40.08 92 PHE A N 1
ATOM 692 C CA . PHE A 1 112 ? 34.495 -21.142 26.919 1.00 42.23 92 PHE A CA 1
ATOM 693 C C . PHE A 1 112 ? 34.874 -22.011 28.118 1.00 43.43 92 PHE A C 1
ATOM 694 O O . PHE A 1 112 ? 36.064 -22.123 28.434 1.00 43.80 92 PHE A O 1
ATOM 702 N N . LEU A 1 113 ? 33.888 -22.621 28.782 1.00 40.62 93 LEU A N 1
ATOM 703 C CA . LEU A 1 113 ? 34.130 -23.609 29.840 1.00 43.01 93 LEU A CA 1
ATOM 704 C C . LEU A 1 113 ? 32.914 -24.522 29.897 1.00 40.50 93 LEU A C 1
ATOM 705 O O . LEU A 1 113 ? 32.078 -24.424 30.800 1.00 41.97 93 LEU A O 1
ATOM 710 N N . PRO A 1 114 ? 32.758 -25.395 28.900 1.00 39.90 94 PRO A N 1
ATOM 711 C CA . PRO A 1 114 ? 31.444 -26.030 28.642 1.00 39.39 94 PRO A CA 1
ATOM 712 C C . PRO A 1 114 ? 31.166 -27.210 29.562 1.00 43.96 94 PRO A C 1
ATOM 713 O O . PRO A 1 114 ? 31.161 -28.370 29.166 1.00 44.07 94 PRO A O 1
ATOM 717 N N . ILE A 1 115 ? 30.899 -26.908 30.831 1.00 41.90 95 ILE A N 1
ATOM 718 C CA . ILE A 1 115 ? 30.719 -27.943 31.843 1.00 45.70 95 ILE A CA 1
ATOM 719 C C . ILE A 1 115 ? 29.295 -28.025 32.365 1.00 50.54 95 ILE A C 1
ATOM 720 O O . ILE A 1 115 ? 28.985 -28.969 33.114 1.00 51.56 95 ILE A O 1
ATOM 725 N N . ILE A 1 116 ? 28.425 -27.086 32.008 1.00 41.51 96 ILE A N 1
ATOM 726 C CA . ILE A 1 116 ? 27.059 -27.049 32.514 1.00 43.04 96 ILE A CA 1
ATOM 727 C C . ILE A 1 116 ? 26.130 -27.465 31.378 1.00 44.56 96 ILE A C 1
ATOM 728 O O . ILE A 1 116 ? 25.989 -26.723 30.396 1.00 41.18 96 ILE A O 1
ATOM 733 N N . PRO A 1 117 ? 25.458 -28.610 31.479 1.00 46.32 97 PRO A N 1
ATOM 734 C CA . PRO A 1 117 ? 24.470 -28.993 30.462 1.00 47.98 97 PRO A CA 1
ATOM 735 C C . PRO A 1 117 ? 23.148 -28.271 30.692 1.00 48.00 97 PRO A C 1
ATOM 736 O O . PRO A 1 117 ? 22.594 -28.292 31.791 1.00 44.04 97 PRO A O 1
ATOM 740 N N . VAL A 1 118 ? 22.637 -27.627 29.653 1.00 46.79 98 VAL A N 1
ATOM 741 C CA . VAL A 1 118 ? 21.330 -26.988 29.726 1.00 46.39 98 VAL A CA 1
ATOM 742 C C . VAL A 1 118 ? 20.468 -27.564 28.615 1.00 49.23 98 VAL A C 1
ATOM 743 O O . VAL A 1 118 ? 20.964 -27.834 27.515 1.00 48.16 98 VAL A O 1
ATOM 747 N N . THR A 1 119 ? 19.188 -27.786 28.911 1.00 45.23 99 THR A N 1
ATOM 748 C CA . THR A 1 119 ? 18.241 -28.309 27.934 1.00 48.70 99 THR A CA 1
ATOM 749 C C . THR A 1 119 ? 16.988 -27.440 27.913 1.00 50.12 99 THR A C 1
ATOM 750 O O . THR A 1 119 ? 16.688 -26.729 28.871 1.00 51.58 99 THR A O 1
ATOM 754 N N . GLY A 1 120 ? 16.248 -27.515 26.809 1.00 46.09 100 GLY A N 1
ATOM 755 C CA . GLY A 1 120 ? 14.962 -26.843 26.703 1.00 45.56 100 GLY A CA 1
ATOM 756 C C . GLY A 1 120 ? 14.120 -27.493 25.622 1.00 49.23 100 GLY A C 1
ATOM 757 O O . GLY A 1 120 ? 14.610 -28.292 24.822 1.00 45.23 100 GLY A O 1
ATOM 758 N N . ASP A 1 121 ? 12.832 -27.136 25.603 1.00 44.87 101 ASP A N 1
ATOM 759 C CA . ASP A 1 121 ? 11.897 -27.735 24.656 1.00 47.28 101 ASP A CA 1
ATOM 760 C C . ASP A 1 121 ? 11.953 -27.050 23.296 1.00 45.07 101 ASP A C 1
ATOM 761 O O . ASP A 1 121 ? 11.964 -25.819 23.206 1.00 44.18 101 ASP A O 1
ATOM 766 N N . TYR A 1 122 ? 11.922 -27.865 22.236 1.00 42.04 102 TYR A N 1
ATOM 767 C CA . TYR A 1 122 ? 11.940 -27.407 20.843 1.00 40.54 102 TYR A CA 1
ATOM 768 C C . TYR A 1 122 ? 10.802 -28.159 20.156 1.00 43.19 102 TYR A C 1
ATOM 769 O O . TYR A 1 122 ? 10.938 -29.343 19.829 1.00 41.82 102 TYR A O 1
ATOM 778 N N . TRP A 1 123 ? 9.655 -27.501 20.009 1.00 41.12 103 TRP A N 1
ATOM 779 C CA . TRP A 1 123 ? 8.460 -28.115 19.448 1.00 43.70 103 TRP A CA 1
ATOM 780 C C . TRP A 1 123 ? 8.171 -27.486 18.093 1.00 44.30 103 TRP A C 1
ATOM 781 O O . TRP A 1 123 ? 8.039 -26.260 17.993 1.00 43.96 103 TRP A O 1
ATOM 792 N N . VAL A 1 124 ? 8.061 -28.323 17.063 1.00 42.97 104 VAL A N 1
ATOM 793 C CA . VAL A 1 124 ? 7.682 -27.849 15.729 1.00 40.52 104 VAL A CA 1
ATOM 794 C C . VAL A 1 124 ? 6.164 -27.711 15.716 1.00 42.23 104 VAL A C 1
ATOM 795 O O . VAL A 1 124 ? 5.442 -28.705 15.601 1.00 44.78 104 VAL A O 1
ATOM 799 N N . LEU A 1 125 ? 5.673 -26.477 15.832 1.00 41.22 105 LEU A N 1
ATOM 800 C CA . LEU A 1 125 ? 4.231 -26.254 15.850 1.00 43.35 105 LEU A CA 1
ATOM 801 C C . LEU A 1 125 ? 3.616 -26.335 14.460 1.00 43.29 105 LEU A C 1
ATOM 802 O O . LEU A 1 125 ? 2.430 -26.658 14.330 1.00 43.88 105 LEU A O 1
ATOM 807 N N . TYR A 1 126 ? 4.382 -26.007 13.426 1.00 43.27 106 TYR A N 1
ATOM 808 C CA . TYR A 1 126 ? 3.865 -26.019 12.066 1.00 40.29 106 TYR A CA 1
ATOM 809 C C . TYR A 1 126 ? 5.034 -26.111 11.100 1.00 41.84 106 TYR A C 1
ATOM 810 O O . TYR A 1 126 ? 6.085 -25.518 11.332 1.00 41.06 106 TYR A O 1
ATOM 819 N N . ILE A 1 127 ? 4.833 -26.850 10.013 1.00 40.65 107 ILE A N 1
ATOM 820 C CA . ILE A 1 127 ? 5.755 -26.823 8.889 1.00 39.26 107 ILE A CA 1
ATOM 821 C C . ILE A 1 127 ? 4.929 -27.080 7.643 1.00 42.31 107 ILE A C 1
ATOM 822 O O . ILE A 1 127 ? 3.935 -27.806 7.684 1.00 42.01 107 ILE A O 1
ATOM 827 N N . ASP A 1 128 ? 5.301 -26.429 6.550 1.00 41.24 108 ASP A N 1
ATOM 828 C CA . ASP A 1 128 ? 4.523 -26.558 5.327 1.00 41.86 108 ASP A CA 1
ATOM 829 C C . ASP A 1 128 ? 4.936 -27.826 4.589 1.00 44.05 108 ASP A C 1
ATOM 830 O O . ASP A 1 128 ? 5.989 -28.400 4.871 1.00 40.37 108 ASP A O 1
ATOM 835 N N . PRO A 1 129 ? 4.124 -28.299 3.634 1.00 40.88 109 PRO A N 1
ATOM 836 C CA . PRO A 1 129 ? 4.477 -29.566 2.972 1.00 42.32 109 PRO A CA 1
ATOM 837 C C . PRO A 1 129 ? 5.843 -29.540 2.289 1.00 42.29 109 PRO A C 1
ATOM 838 O O . PRO A 1 129 ? 6.506 -30.582 2.205 1.00 42.14 109 PRO A O 1
ATOM 842 N N . ASP A 1 130 ? 6.307 -28.377 1.836 1.00 40.89 110 ASP A N 1
ATOM 843 C CA . ASP A 1 130 ? 7.575 -28.284 1.116 1.00 41.06 110 ASP A CA 1
ATOM 844 C C . ASP A 1 130 ? 8.780 -28.072 2.037 1.00 42.06 110 ASP A C 1
ATOM 845 O O . ASP A 1 130 ? 9.906 -27.959 1.544 1.00 36.69 110 ASP A O 1
ATOM 850 N N . TYR A 1 131 ? 8.578 -28.046 3.359 1.00 40.14 111 TYR A N 1
ATOM 851 C CA . TYR A 1 131 ? 9.659 -27.860 4.331 1.00 38.22 111 TYR A CA 1
ATOM 852 C C . TYR A 1 131 ? 10.422 -26.565 4.060 1.00 38.64 111 TYR A C 1
ATOM 853 O O . TYR A 1 131 ? 11.654 -26.511 4.095 1.00 38.14 111 TYR A O 1
ATOM 862 N N . GLN A 1 132 ? 9.665 -25.498 3.805 1.00 35.67 112 GLN A N 1
ATOM 863 C CA . GLN A 1 132 ? 10.231 -24.195 3.496 1.00 38.14 112 GLN A CA 1
ATOM 864 C C . GLN A 1 132 ? 10.090 -23.178 4.617 1.00 41.17 112 GLN A C 1
ATOM 865 O O . GLN A 1 132 ? 10.835 -22.191 4.633 1.00 36.89 112 GLN A O 1
ATOM 871 N N . HIS A 1 133 ? 9.150 -23.372 5.535 1.00 39.25 113 HIS A N 1
ATOM 872 C CA . HIS A 1 133 ? 9.052 -22.495 6.688 1.00 38.71 113 HIS A CA 1
ATOM 873 C C . HIS A 1 133 ? 8.415 -23.254 7.840 1.00 40.99 113 HIS A C 1
ATOM 874 O O . HIS A 1 133 ? 7.657 -24.204 7.631 1.00 39.70 113 HIS A O 1
ATOM 881 N N . ALA A 1 134 ? 8.733 -22.821 9.058 1.00 38.86 114 ALA A N 1
ATOM 882 C CA . ALA A 1 134 ? 8.308 -23.551 10.245 1.00 35.11 114 ALA A CA 1
ATOM 883 C C . ALA A 1 134 ? 8.110 -22.583 11.396 1.00 42.01 114 ALA A C 1
ATOM 884 O O . ALA A 1 134 ? 8.710 -21.508 11.441 1.00 39.82 114 ALA A O 1
ATOM 886 N N . LEU A 1 135 ? 7.246 -22.985 12.323 1.00 38.39 115 LEU A N 1
ATOM 887 C CA . LEU A 1 135 ? 6.985 -22.262 13.562 1.00 41.80 115 LEU A CA 1
ATOM 888 C C . LEU A 1 135 ? 7.460 -23.153 14.690 1.00 43.24 115 LEU A C 1
ATOM 889 O O . LEU A 1 135 ? 6.990 -24.289 14.815 1.00 41.70 115 LEU A O 1
ATOM 894 N N . ILE A 1 136 ? 8.400 -22.651 15.493 1.00 42.48 116 ILE A N 1
ATOM 895 C CA . ILE A 1 136 ? 8.976 -23.392 16.609 1.00 41.49 116 ILE A CA 1
ATOM 896 C C . ILE A 1 136 ? 8.518 -22.743 17.910 1.00 43.31 116 ILE A C 1
ATOM 897 O O . ILE A 1 136 ? 8.631 -21.521 18.073 1.00 40.75 116 ILE A O 1
ATOM 902 N N . GLY A 1 137 ? 8.013 -23.556 18.835 1.00 43.55 117 GLY A N 1
ATOM 903 C CA . GLY A 1 137 ? 7.577 -23.031 20.125 1.00 43.80 117 GLY A CA 1
ATOM 904 C C . GLY A 1 137 ? 7.782 -23.999 21.268 1.00 46.85 117 GLY A C 1
ATOM 905 O O . GLY A 1 137 ? 8.477 -25.009 21.113 1.00 45.36 117 GLY A O 1
ATOM 906 N N . GLN A 1 138 ? 7.174 -23.712 22.422 1.00 46.90 118 GLN A N 1
ATOM 907 C CA . GLN A 1 138 ? 7.357 -24.543 23.604 1.00 47.38 118 GLN A CA 1
ATOM 908 C C . GLN A 1 138 ? 6.186 -24.312 24.539 1.00 54.46 118 GLN A C 1
ATOM 909 O O . GLN A 1 138 ? 5.562 -23.247 24.486 1.00 53.33 118 GLN A O 1
ATOM 915 N N . PRO A 1 139 ? 5.860 -25.279 25.403 1.00 52.60 119 PRO A N 1
ATOM 916 C CA . PRO A 1 139 ? 4.639 -25.153 26.220 1.00 55.54 119 PRO A CA 1
ATOM 917 C C . PRO A 1 139 ? 4.651 -23.966 27.163 1.00 57.43 119 PRO A C 1
ATOM 918 O O . PRO A 1 139 ? 3.574 -23.493 27.542 1.00 54.90 119 PRO A O 1
ATOM 922 N N . SER A 1 140 ? 5.822 -23.450 27.536 1.00 58.25 120 SER A N 1
ATOM 923 C CA . SER A 1 140 ? 5.874 -22.280 28.405 1.00 56.63 120 SER A CA 1
ATOM 924 C C . SER A 1 140 ? 5.414 -21.007 27.709 1.00 57.87 120 SER A C 1
ATOM 925 O O . SER A 1 140 ? 5.164 -20.011 28.394 1.00 53.04 120 SER A O 1
ATOM 928 N N . ARG A 1 141 ? 5.307 -21.007 26.376 1.00 54.59 121 ARG A N 1
ATOM 929 C CA . ARG A 1 141 ? 4.967 -19.816 25.594 1.00 52.82 121 ARG A CA 1
ATOM 930 C C . ARG A 1 141 ? 5.948 -18.669 25.837 1.00 52.77 121 ARG A C 1
ATOM 931 O O . ARG A 1 141 ? 5.626 -17.503 25.584 1.00 56.40 121 ARG A O 1
ATOM 939 N N . SER A 1 142 ? 7.146 -18.988 26.331 1.00 51.37 122 SER A N 1
ATOM 940 C CA . SER A 1 142 ? 8.169 -17.976 26.583 1.00 55.29 122 SER A CA 1
ATOM 941 C C . SER A 1 142 ? 8.882 -17.569 25.298 1.00 54.68 122 SER A C 1
ATOM 942 O O . SER A 1 142 ? 9.108 -16.379 25.051 1.00 52.75 122 SER A O 1
ATOM 945 N N . TYR A 1 143 ? 9.252 -18.548 24.478 1.00 49.77 123 TYR A N 1
ATOM 946 C CA . TYR A 1 143 ? 10.115 -18.316 23.335 1.00 48.69 123 TYR A CA 1
ATOM 947 C C . TYR A 1 143 ? 9.466 -18.916 22.102 1.00 46.50 123 TYR A C 1
ATOM 948 O O . TYR A 1 143 ? 8.649 -19.838 22.186 1.00 45.77 123 TYR A O 1
ATOM 957 N N . LEU A 1 144 ? 9.867 -18.388 20.954 1.00 47.95 124 LEU A N 1
ATOM 958 C CA . LEU A 1 144 ? 9.172 -18.594 19.695 1.00 47.82 124 LEU A CA 1
ATOM 959 C C . LEU A 1 144 ? 10.141 -18.234 18.584 1.00 45.71 124 LEU A C 1
ATOM 960 O O . LEU A 1 144 ? 10.880 -17.257 18.712 1.00 43.93 124 LEU A O 1
ATOM 965 N N . TRP A 1 145 ? 10.140 -19.020 17.502 1.00 41.79 125 TRP A N 1
ATOM 966 C CA . TRP A 1 145 ? 10.974 -18.725 16.351 1.00 40.85 125 TRP A CA 1
ATOM 967 C C . TRP A 1 145 ? 10.175 -19.025 15.094 1.00 44.68 125 TRP A C 1
ATOM 968 O O . TRP A 1 145 ? 9.483 -20.044 15.019 1.00 45.63 125 TRP A O 1
ATOM 979 N N . ILE A 1 146 ? 10.255 -18.134 14.119 1.00 39.31 126 ILE A N 1
ATOM 980 C CA . ILE A 1 146 ? 9.707 -18.390 12.793 1.00 39.54 126 ILE A CA 1
ATOM 981 C C . ILE A 1 146 ? 10.892 -18.547 11.861 1.00 40.49 126 ILE A C 1
ATOM 982 O O . ILE A 1 146 ? 11.726 -17.636 11.761 1.00 39.24 126 ILE A O 1
ATOM 987 N N . LEU A 1 147 ? 10.976 -19.708 11.195 1.00 37.75 127 LEU A N 1
ATOM 988 C CA . LEU A 1 147 ? 12.138 -20.101 10.406 1.00 35.19 127 LEU A CA 1
ATOM 989 C C . LEU A 1 147 ? 11.756 -20.200 8.935 1.00 37.66 127 LEU A C 1
ATOM 990 O O . LEU A 1 147 ? 10.606 -20.489 8.601 1.00 38.62 127 LEU A O 1
ATOM 995 N N . SER A 1 148 ? 12.737 -19.984 8.060 1.00 36.29 128 SER A N 1
ATOM 996 C CA . SER A 1 148 ? 12.488 -19.977 6.621 1.00 36.48 128 SER A CA 1
ATOM 997 C C . SER A 1 148 ? 13.746 -20.426 5.889 1.00 38.12 128 SER A C 1
ATOM 998 O O . SER A 1 148 ? 14.860 -20.082 6.291 1.00 37.86 128 SER A O 1
ATOM 1001 N N . ARG A 1 149 ? 13.573 -21.195 4.807 1.00 38.26 129 ARG A N 1
ATOM 1002 C CA . ARG A 1 149 ? 14.746 -21.556 4.009 1.00 37.75 129 ARG A CA 1
ATOM 1003 C C . ARG A 1 149 ? 15.326 -20.353 3.275 1.00 40.81 129 ARG A C 1
ATOM 1004 O O . ARG A 1 149 ? 16.518 -20.375 2.920 1.00 37.05 129 ARG A O 1
ATOM 1012 N N . THR A 1 150 ? 14.495 -19.332 3.015 1.00 42.85 130 THR A N 1
ATOM 1013 C CA A THR A 1 150 ? 14.911 -18.049 2.449 0.58 42.65 130 THR A CA 1
ATOM 1014 C CA B THR A 1 150 ? 14.930 -18.062 2.453 0.42 42.29 130 THR A CA 1
ATOM 1015 C C . THR A 1 150 ? 14.999 -17.008 3.552 1.00 39.20 130 THR A C 1
ATOM 1016 O O . THR A 1 150 ? 14.111 -16.926 4.405 1.00 40.58 130 THR A O 1
ATOM 1023 N N . ALA A 1 151 ? 16.052 -16.182 3.508 1.00 42.29 131 ALA A N 1
ATOM 1024 C CA . ALA A 1 151 ? 16.198 -15.109 4.487 1.00 43.01 131 ALA A CA 1
ATOM 1025 C C . ALA A 1 151 ? 15.123 -14.036 4.338 1.00 43.97 131 ALA A C 1
ATOM 1026 O O . ALA A 1 151 ? 14.848 -13.319 5.303 1.00 45.40 131 ALA A O 1
ATOM 1028 N N . GLN A 1 152 ? 14.517 -13.920 3.152 1.00 43.16 132 GLN A N 1
ATOM 1029 C CA . GLN A 1 152 ? 13.467 -12.953 2.835 1.00 46.20 132 GLN A CA 1
ATOM 1030 C C . GLN A 1 152 ? 12.153 -13.714 2.656 1.00 47.91 132 GLN A C 1
ATOM 1031 O O . GLN A 1 152 ? 11.888 -14.258 1.580 1.00 49.88 132 GLN A O 1
ATOM 1037 N N . MET A 1 153 ? 11.318 -13.723 3.692 1.00 48.99 133 MET A N 1
ATOM 1038 C CA . MET A 1 153 ? 10.081 -14.500 3.695 1.00 46.90 133 MET A CA 1
ATOM 1039 C C . MET A 1 153 ? 8.908 -13.707 3.132 1.00 50.29 133 MET A C 1
ATOM 1040 O O . MET A 1 153 ? 8.732 -12.528 3.454 1.00 50.28 133 MET A O 1
ATOM 1045 N N . GLU A 1 154 ? 8.087 -14.379 2.319 1.00 48.56 134 GLU A N 1
ATOM 1046 C CA . GLU A 1 154 ? 6.901 -13.754 1.736 1.00 51.83 134 GLU A CA 1
ATOM 1047 C C . GLU A 1 154 ? 5.962 -13.257 2.837 1.00 53.65 134 GLU A C 1
ATOM 1048 O O . GLU A 1 154 ? 5.761 -13.925 3.854 1.00 53.04 134 GLU A O 1
ATOM 1054 N N . GLU A 1 155 ? 5.388 -12.065 2.632 1.00 54.36 135 GLU A N 1
ATOM 1055 C CA . GLU A 1 155 ? 4.732 -11.368 3.738 1.00 57.30 135 GLU A CA 1
ATOM 1056 C C . GLU A 1 155 ? 3.448 -12.067 4.178 1.00 56.70 135 GLU A C 1
ATOM 1057 O O . GLU A 1 155 ? 3.183 -12.181 5.380 1.00 57.87 135 GLU A O 1
ATOM 1063 N N . GLU A 1 156 ? 2.637 -12.544 3.230 1.00 54.96 136 GLU A N 1
ATOM 1064 C CA . GLU A 1 156 ? 1.425 -13.264 3.612 1.00 55.94 136 GLU A CA 1
ATOM 1065 C C . GLU A 1 156 ? 1.754 -14.543 4.378 1.00 56.44 136 GLU A C 1
ATOM 1066 O O . GLU A 1 156 ? 1.060 -14.889 5.340 1.00 54.11 136 GLU A O 1
ATOM 1072 N N . THR A 1 157 ? 2.808 -15.259 3.968 1.00 52.17 137 THR A N 1
ATOM 1073 C CA . THR A 1 157 ? 3.233 -16.446 4.707 1.00 49.36 137 THR A CA 1
ATOM 1074 C C . THR A 1 157 ? 3.677 -16.091 6.116 1.00 51.53 137 THR A C 1
ATOM 1075 O O . THR A 1 157 ? 3.381 -16.820 7.069 1.00 49.45 137 THR A O 1
ATOM 1079 N N . TYR A 1 158 ? 4.404 -14.982 6.265 1.00 50.77 138 TYR A N 1
ATOM 1080 C CA . TYR A 1 158 ? 4.801 -14.536 7.596 1.00 52.16 138 TYR A CA 1
ATOM 1081 C C . TYR A 1 158 ? 3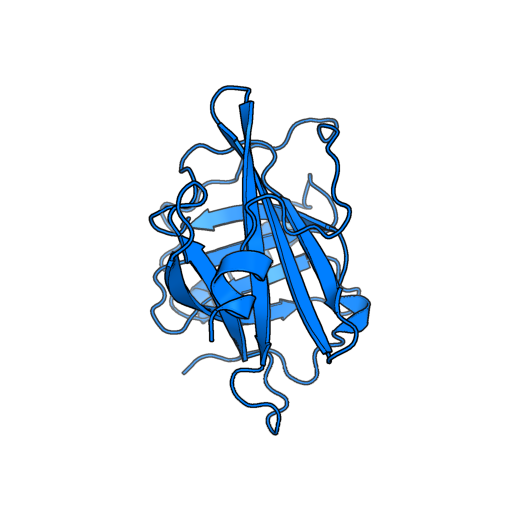.584 -14.291 8.477 1.00 50.42 138 TYR A C 1
ATOM 1082 O O . TYR A 1 158 ? 3.535 -14.745 9.625 1.00 53.92 138 TYR A O 1
ATOM 1091 N N . LYS A 1 159 ? 2.592 -13.564 7.956 1.00 51.91 139 LYS A N 1
ATOM 1092 C CA . LYS A 1 159 ? 1.401 -13.272 8.749 1.00 53.85 139 LYS A CA 1
ATOM 1093 C C . LYS A 1 159 ? 0.672 -14.549 9.152 1.00 54.89 139 LYS A C 1
ATOM 1094 O O . LYS A 1 159 ? 0.155 -14.648 10.271 1.00 54.90 139 LYS A O 1
ATOM 1100 N N . GLN A 1 160 ? 0.610 -15.537 8.252 1.00 51.78 140 GLN A N 1
ATOM 1101 C CA . GLN A 1 160 ? -0.055 -16.795 8.584 1.00 52.51 140 GLN A CA 1
ATOM 1102 C C . GLN A 1 160 ? 0.630 -17.506 9.747 1.00 52.53 140 GLN A C 1
ATOM 1103 O O . GLN A 1 160 ? -0.043 -18.091 10.602 1.00 52.30 140 GLN A O 1
ATOM 1109 N N . LEU A 1 161 ? 1.965 -17.500 9.783 1.00 49.13 141 LEU A N 1
ATOM 1110 C CA . LEU A 1 161 ? 2.658 -18.195 10.868 1.00 50.58 141 LEU A CA 1
ATOM 1111 C C . LEU A 1 161 ? 2.527 -17.433 12.180 1.00 50.59 141 LEU A C 1
ATOM 1112 O O . LEU A 1 161 ? 2.400 -18.039 13.251 1.00 50.46 141 LEU A O 1
ATOM 1117 N N . VAL A 1 162 ? 2.537 -16.103 12.117 1.00 53.95 142 VAL A N 1
ATOM 1118 C CA . VAL A 1 162 ? 2.259 -15.312 13.313 1.00 53.05 142 VAL A CA 1
ATOM 1119 C C . VAL A 1 162 ? 0.871 -15.637 13.848 1.00 55.89 142 VAL A C 1
ATOM 1120 O O . VAL A 1 162 ? 0.684 -15.820 15.060 1.00 57.03 142 VAL A O 1
ATOM 1124 N N . GLU A 1 163 ? -0.119 -15.733 12.953 1.00 54.99 143 GLU A N 1
ATOM 1125 C CA A GLU A 1 163 ? -1.462 -16.101 13.389 0.56 56.76 143 GLU A CA 1
ATOM 1126 C CA B GLU A 1 163 ? -1.470 -16.112 13.363 0.44 56.87 143 GLU A CA 1
ATOM 1127 C C . GLU A 1 163 ? -1.477 -17.491 14.010 1.00 58.10 143 GLU A C 1
ATOM 1128 O O . GLU A 1 163 ? -2.169 -17.717 15.011 1.00 58.69 143 GLU A O 1
ATOM 1139 N N . LYS A 1 164 ? -0.709 -18.431 13.446 1.00 54.89 144 LYS A N 1
ATOM 1140 C CA . LYS A 1 164 ? -0.616 -19.759 14.045 1.00 55.11 144 LYS A CA 1
ATOM 1141 C C . LYS A 1 164 ? -0.054 -19.693 15.459 1.00 56.21 144 LYS A C 1
ATOM 1142 O O . LYS A 1 164 ? -0.475 -20.466 16.326 1.00 56.63 144 LYS A O 1
ATOM 1148 N N . ALA A 1 165 ? 0.876 -18.770 15.721 1.00 53.96 145 ALA A N 1
ATOM 1149 C CA . ALA A 1 165 ? 1.371 -18.616 17.086 1.00 55.17 145 ALA A CA 1
ATOM 1150 C C . ALA A 1 165 ? 0.275 -18.099 18.014 1.00 56.54 145 ALA A C 1
ATOM 1151 O O . ALA A 1 165 ? 0.191 -18.519 19.173 1.00 57.59 145 ALA A O 1
ATOM 1153 N N . VAL A 1 166 ? -0.573 -17.192 17.523 1.00 58.07 146 VAL A N 1
ATOM 1154 C CA . VAL A 1 166 ? -1.697 -16.713 18.327 1.00 58.34 146 VAL A CA 1
ATOM 1155 C C . VAL A 1 166 ? -2.645 -17.858 18.663 1.00 59.08 146 VAL A C 1
ATOM 1156 O O . VAL A 1 166 ? -3.144 -17.957 19.793 1.00 61.00 146 VAL A O 1
ATOM 1160 N N . GLU A 1 167 ? -2.908 -18.742 17.691 1.00 56.96 147 GLU A N 1
ATOM 1161 C CA . GLU A 1 167 ? -3.756 -19.907 17.944 1.00 61.90 147 GLU A CA 1
ATOM 1162 C C . GLU A 1 167 ? -3.212 -20.754 19.086 1.00 61.16 147 GLU A C 1
ATOM 1163 O O . GLU A 1 167 ? -3.981 -21.422 19.786 1.00 58.42 147 GLU A O 1
ATOM 1169 N N . GLU A 1 168 ? -1.895 -20.756 19.279 1.00 61.44 148 GLU A N 1
ATOM 1170 C CA . GLU A 1 168 ? -1.286 -21.520 20.357 1.00 61.40 148 GLU A CA 1
ATOM 1171 C C . GLU A 1 168 ? -1.105 -20.712 21.634 1.00 60.89 148 GLU A C 1
ATOM 1172 O O . GLU A 1 168 ? -0.507 -21.221 22.586 1.00 60.21 148 GLU A O 1
ATOM 1178 N N . GLY A 1 169 ? -1.595 -19.475 21.677 1.00 60.69 149 GLY A N 1
ATOM 1179 C CA . GLY A 1 169 ? -1.630 -18.723 22.913 1.00 63.24 149 GLY A CA 1
ATOM 1180 C C . GLY A 1 169 ? -0.452 -17.815 23.158 1.00 66.07 149 GLY A C 1
ATOM 1181 O O . GLY A 1 169 ? -0.230 -17.415 24.306 1.00 67.20 149 GLY A O 1
ATOM 1182 N N . TYR A 1 170 ? 0.317 -17.484 22.127 1.00 58.11 150 TYR A N 1
ATOM 1183 C CA . TYR A 1 170 ? 1.393 -16.519 22.274 1.00 58.50 150 TYR A CA 1
ATOM 1184 C C . TYR A 1 170 ? 0.844 -15.105 22.145 1.00 62.72 150 TYR A C 1
ATOM 1185 O O . TYR A 1 170 ? -0.089 -14.848 21.376 1.00 60.21 150 TYR A O 1
ATOM 1194 N N . ASP A 1 171 ? 1.442 -14.184 22.896 1.00 60.71 151 ASP A N 1
ATOM 1195 C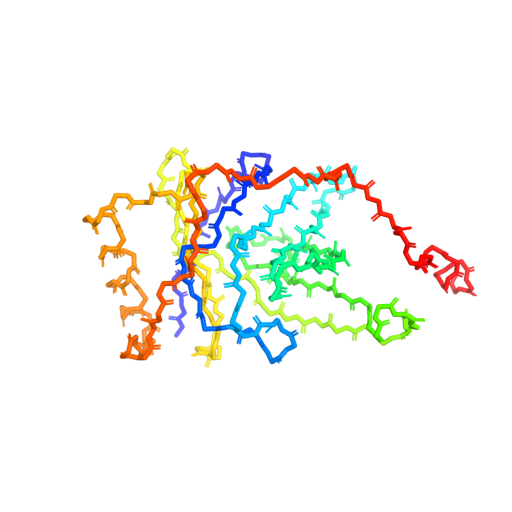 CA . ASP A 1 171 ? 1.216 -12.755 22.702 1.00 64.87 151 ASP A CA 1
ATOM 1196 C C . ASP A 1 171 ? 2.290 -12.234 21.754 1.00 65.44 151 ASP A C 1
ATOM 1197 O O . ASP A 1 171 ? 3.447 -12.067 22.150 1.00 64.62 151 ASP A O 1
ATOM 1202 N N . ILE A 1 172 ? 1.903 -11.957 20.508 1.00 64.92 152 ILE A N 1
ATOM 1203 C CA . ILE A 1 172 ? 2.859 -11.610 19.460 1.00 65.94 152 ILE A CA 1
ATOM 1204 C C . ILE A 1 172 ? 3.009 -10.097 19.320 1.00 69.73 152 ILE A C 1
ATOM 1205 O O . ILE A 1 172 ? 3.495 -9.606 18.293 1.00 68.71 152 ILE A O 1
ATOM 1210 N N . SER A 1 173 ? 2.622 -9.351 20.361 1.00 67.65 153 SER A N 1
ATOM 1211 C CA . SER A 1 173 ? 2.548 -7.895 20.254 1.00 69.83 153 SER A CA 1
ATOM 1212 C C . SER A 1 173 ? 3.924 -7.261 20.065 1.00 72.19 153 SER A C 1
ATOM 1213 O O . SER A 1 173 ? 4.077 -6.331 19.263 1.00 73.37 153 SER A O 1
ATOM 1216 N N . LYS A 1 174 ? 4.934 -7.733 20.798 1.00 67.72 154 LYS A N 1
ATOM 1217 C CA . LYS A 1 174 ? 6.277 -7.175 20.724 1.00 68.67 154 LYS A CA 1
ATOM 1218 C C . LYS A 1 174 ? 7.220 -8.009 19.850 1.00 67.66 154 LYS A C 1
ATOM 1219 O O . LYS A 1 174 ? 8.444 -7.917 20.002 1.00 64.15 154 LYS A O 1
ATOM 1225 N N . LEU A 1 175 ? 6.675 -8.811 18.937 1.00 65.54 155 LEU A N 1
ATOM 1226 C CA . LEU A 1 175 ? 7.490 -9.655 18.070 1.00 62.22 155 LEU A CA 1
ATOM 1227 C C . LEU A 1 175 ? 8.067 -8.815 16.940 1.00 62.65 155 LEU A C 1
ATOM 1228 O O . LEU A 1 175 ? 7.319 -8.265 16.125 1.00 64.86 155 LEU A O 1
ATOM 1233 N N . HIS A 1 176 ? 9.392 -8.717 16.887 1.00 61.85 156 HIS A N 1
ATOM 1234 C CA . HIS A 1 176 ? 10.073 -7.959 15.847 1.00 60.90 156 HIS A CA 1
ATOM 1235 C C . HIS A 1 176 ? 10.847 -8.893 14.928 1.00 55.24 156 HIS A C 1
ATOM 1236 O O . HIS A 1 176 ? 11.405 -9.903 15.374 1.00 52.35 156 HIS A O 1
ATOM 1243 N N . LYS A 1 177 ? 10.871 -8.550 13.644 1.00 53.36 157 LYS A N 1
ATOM 1244 C CA . LYS A 1 177 ? 11.596 -9.359 12.684 1.00 48.61 157 LYS A CA 1
AT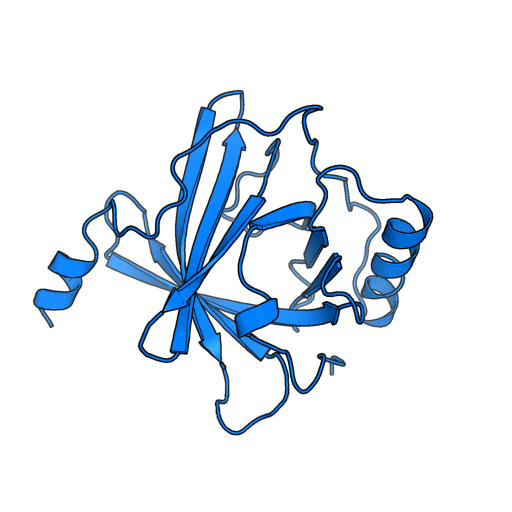OM 1245 C C . LYS A 1 177 ? 13.095 -9.229 12.913 1.00 49.00 157 LYS A C 1
ATOM 1246 O O . LYS A 1 177 ? 13.602 -8.167 13.288 1.00 48.85 157 LYS A O 1
ATOM 1252 N N . THR A 1 178 ? 13.795 -10.325 12.688 1.00 47.07 158 THR A N 1
ATOM 1253 C CA . THR A 1 178 ? 15.242 -10.333 12.732 1.00 43.35 158 THR A CA 1
ATOM 1254 C C . THR A 1 178 ? 15.786 -9.725 11.448 1.00 45.25 158 THR A C 1
ATOM 1255 O O . THR A 1 178 ? 15.435 -10.201 10.358 1.00 44.40 158 THR A O 1
ATOM 1259 N N . PRO A 1 179 ? 16.618 -8.685 11.518 1.00 44.05 159 PRO A N 1
ATOM 1260 C CA . PRO A 1 179 ? 17.206 -8.136 10.288 1.00 46.19 159 PRO A CA 1
ATOM 1261 C C . PRO A 1 179 ? 18.028 -9.193 9.570 1.00 45.19 159 PRO A C 1
ATOM 1262 O O . PRO A 1 179 ? 18.788 -9.939 10.192 1.00 42.34 159 PRO A O 1
ATOM 1266 N N . GLN A 1 180 ? 17.846 -9.269 8.250 1.00 40.99 160 GLN A N 1
ATOM 1267 C CA . GLN A 1 180 ? 18.578 -10.181 7.379 1.00 44.70 160 GLN A CA 1
ATOM 1268 C C . GLN A 1 180 ? 19.187 -9.367 6.250 1.00 45.23 160 GLN A C 1
ATOM 1269 O O . GLN A 1 180 ? 18.483 -8.588 5.599 1.00 43.86 160 GLN A O 1
ATOM 1275 N N . SER A 1 181 ? 20.486 -9.548 6.022 1.00 43.68 161 SER A N 1
ATOM 1276 C CA . SER A 1 181 ? 21.174 -8.845 4.950 1.00 44.34 161 SER A CA 1
ATOM 1277 C C . SER A 1 181 ? 20.656 -9.314 3.584 1.00 47.27 161 SER A C 1
ATOM 1278 O O . SER A 1 181 ? 19.974 -10.336 3.467 1.00 47.21 161 SER A O 1
ATOM 1281 N N . ASP A 1 182 ? 20.997 -8.552 2.534 1.00 48.33 162 ASP A N 1
ATOM 1282 C CA . ASP A 1 182 ? 20.583 -8.936 1.182 1.00 49.35 162 ASP A CA 1
ATOM 1283 C C . ASP A 1 182 ? 21.237 -10.243 0.752 1.00 49.21 162 ASP A C 1
ATOM 1284 O O . ASP A 1 182 ? 20.617 -11.052 0.053 1.00 51.01 162 ASP A O 1
ATOM 1289 N N . THR A 1 183 ? 22.492 -10.459 1.147 1.00 48.55 163 THR A N 1
ATOM 1290 C CA . THR A 1 183 ? 23.271 -11.659 0.898 1.00 46.25 163 THR A CA 1
ATOM 1291 C C . THR A 1 183 ? 23.753 -12.236 2.225 1.00 46.53 163 THR A C 1
ATOM 1292 O O . THR A 1 183 ? 24.203 -11.479 3.092 1.00 45.51 163 THR A O 1
ATOM 1296 N N . PRO A 1 184 ? 23.657 -13.545 2.432 1.00 43.11 164 PRO A N 1
ATOM 1297 C CA . PRO A 1 184 ? 24.011 -14.106 3.752 1.00 42.23 164 PRO A CA 1
ATOM 1298 C C . PRO A 1 184 ? 25.515 -14.105 3.955 1.00 46.37 164 PRO A C 1
ATOM 1299 O O . PRO A 1 184 ? 26.275 -14.423 3.028 1.00 42.73 164 PRO A O 1
ATOM 1303 N N . PRO A 1 185 ? 25.987 -13.739 5.148 1.00 41.16 165 PRO A N 1
ATOM 1304 C CA . PRO A 1 185 ? 27.431 -13.758 5.392 1.00 41.44 165 PRO A CA 1
ATOM 1305 C C . PRO A 1 185 ? 27.953 -15.183 5.339 1.00 41.15 165 PRO A C 1
ATOM 1306 O O . PRO A 1 185 ? 27.216 -16.140 5.569 1.00 40.46 165 PRO A O 1
ATOM 1310 N N . GLU A 1 186 ? 29.231 -15.322 4.997 1.00 42.04 166 GLU A N 1
ATOM 1311 C CA . GLU A 1 186 ? 29.855 -16.633 4.880 1.00 45.86 166 GLU A CA 1
ATOM 1312 C C . GLU A 1 186 ? 30.376 -17.111 6.229 1.00 46.63 166 GLU A C 1
ATOM 1313 O O . GLU A 1 186 ? 30.852 -16.316 7.046 1.00 46.32 166 GLU A O 1
ATOM 1319 N N . SER A 1 187 ? 30.295 -18.418 6.452 1.00 43.35 167 SER A N 1
ATOM 1320 C CA . SER A 1 187 ? 30.852 -19.000 7.663 1.00 46.89 167 SER A CA 1
ATOM 1321 C C . SER A 1 187 ? 31.097 -20.477 7.404 1.00 47.29 167 SER A C 1
ATOM 1322 O O . SER A 1 187 ? 30.567 -21.053 6.451 1.00 41.50 167 SER A O 1
ATOM 1325 N N . ASN A 1 188 ? 31.913 -21.079 8.268 1.00 47.32 168 ASN A N 1
ATOM 1326 C CA . ASN A 1 188 ? 32.120 -22.526 8.269 1.00 48.77 168 ASN A CA 1
ATOM 1327 C C . ASN A 1 188 ? 30.975 -23.183 9.027 1.00 43.57 168 ASN A C 1
ATOM 1328 O O . ASN A 1 188 ? 30.861 -23.014 10.248 1.00 42.41 168 ASN A O 1
ATOM 1333 N N . THR A 1 189 ? 30.138 -23.955 8.324 1.00 41.28 169 THR A N 1
ATOM 1334 C CA . THR A 1 189 ? 29.013 -24.622 8.976 1.00 41.13 169 THR A CA 1
ATOM 1335 C C . THR A 1 189 ? 29.144 -26.145 8.979 1.00 39.32 169 THR A C 1
ATOM 1336 O O . THR A 1 189 ? 28.154 -26.844 9.216 1.00 40.96 169 THR A O 1
ATOM 1340 N N . ALA A 1 190 ? 30.341 -26.674 8.734 1.00 41.02 170 ALA A N 1
ATOM 1341 C CA . ALA A 1 190 ? 30.564 -28.101 8.901 1.00 39.03 170 ALA A CA 1
ATOM 1342 C C . ALA A 1 190 ? 30.350 -28.473 10.372 1.00 39.92 170 ALA A C 1
ATOM 1343 O O . ALA A 1 190 ? 30.582 -27.650 11.256 1.00 41.64 170 ALA A O 1
ATOM 1345 N N . PRO A 1 191 ? 29.871 -29.686 10.660 1.00 40.37 171 PRO A N 1
ATOM 1346 C CA . PRO A 1 191 ? 29.579 -30.048 12.061 1.00 38.15 171 PRO A CA 1
ATOM 1347 C C . PRO A 1 191 ? 30.865 -30.244 12.848 1.00 39.09 171 PRO A C 1
ATOM 1348 O O . PRO A 1 191 ? 31.733 -31.035 12.464 1.00 37.13 171 PRO A O 1
ATOM 1352 N N . GLU A 1 192 ? 30.985 -29.514 13.958 1.00 38.52 172 GLU A N 1
ATOM 1353 C CA . GLU A 1 192 ? 32.229 -29.500 14.708 1.00 37.45 172 GLU A CA 1
ATOM 1354 C C . GLU A 1 192 ? 31.939 -29.373 16.199 1.00 40.56 172 GLU A C 1
ATOM 1355 O O . GLU A 1 192 ? 30.891 -28.878 16.621 1.00 37.56 172 GLU A O 1
ATOM 1361 N N . ASP A 1 193 ? 32.902 -29.815 16.984 1.00 37.20 173 ASP A N 1
ATOM 1362 C CA . ASP A 1 193 ? 32.940 -29.582 18.430 1.00 36.89 173 ASP A CA 1
ATOM 1363 C C . ASP A 1 193 ? 34.156 -28.691 18.635 1.00 37.87 173 ASP A C 1
ATOM 1364 O O . ASP A 1 193 ? 35.263 -29.172 18.870 1.00 42.78 173 ASP A O 1
ATOM 1369 N N . SER A 1 194 ? 33.957 -27.381 18.492 1.00 37.00 174 SER A N 1
ATOM 1370 C CA . SER A 1 194 ? 35.102 -26.478 18.506 1.00 41.89 174 SER A CA 1
ATOM 1371 C C . SER A 1 194 ? 35.575 -26.139 19.914 1.00 43.58 174 SER A C 1
ATOM 1372 O O . SER A 1 194 ? 36.683 -25.621 20.069 1.00 46.24 174 SER A O 1
ATOM 1375 N N . LYS A 1 195 ? 34.769 -26.398 20.937 1.00 40.70 175 LYS A N 1
ATOM 1376 C CA . LYS A 1 195 ? 35.158 -26.014 22.289 1.00 45.23 175 LYS A CA 1
ATOM 1377 C C . LYS A 1 195 ? 35.748 -27.164 23.097 1.00 46.94 175 LYS A C 1
ATOM 1378 O O . LYS A 1 195 ? 36.256 -26.930 24.200 1.00 47.28 175 LYS A O 1
ATOM 1384 N N . GLY A 1 196 ? 35.712 -28.389 22.582 1.00 41.41 176 GLY A N 1
ATOM 1385 C CA . GLY A 1 196 ? 36.345 -29.495 23.267 1.00 44.42 176 GLY A CA 1
ATOM 1386 C C . GLY A 1 196 ? 35.445 -30.253 24.210 1.00 44.76 176 GLY A C 1
ATOM 1387 O O . GLY A 1 196 ? 35.935 -30.842 25.179 1.00 43.76 176 GLY A O 1
ATOM 1388 N N . VAL A 1 197 ? 34.137 -30.269 23.956 1.00 41.13 177 VAL A N 1
ATOM 1389 C CA . VAL A 1 197 ? 33.243 -31.051 24.804 1.00 45.01 177 VAL A CA 1
ATOM 1390 C C . VAL A 1 197 ? 33.656 -32.518 24.815 1.00 45.23 177 VAL A C 1
ATOM 1391 O O . VAL A 1 197 ? 33.504 -33.202 25.835 1.00 46.15 177 VAL A O 1
ATOM 1395 N N . TRP A 1 198 ? 34.223 -33.019 23.704 1.00 44.96 178 TRP A N 1
ATOM 1396 C CA . TRP A 1 198 ? 34.664 -34.416 23.667 1.00 43.13 178 TRP A CA 1
ATOM 1397 C C . TRP A 1 198 ? 35.616 -34.737 24.817 1.00 42.74 178 TRP A C 1
ATOM 1398 O O . TRP A 1 198 ? 35.605 -35.856 25.341 1.00 43.22 178 TRP A O 1
ATOM 1409 N N . TRP A 1 199 ? 36.435 -33.768 25.238 1.00 39.32 179 TRP A N 1
ATOM 1410 C CA . TRP A 1 199 ? 37.407 -34.036 26.289 1.00 41.74 179 TRP A CA 1
ATOM 1411 C C . TRP A 1 199 ? 36.712 -34.156 27.639 1.00 47.57 179 TRP A C 1
ATOM 1412 O O . TRP A 1 199 ? 37.030 -35.044 28.443 1.00 45.30 179 TRP A O 1
ATOM 1423 N N . PHE A 1 200 ? 35.767 -33.256 27.898 1.00 46.19 180 PHE A N 1
ATOM 1424 C CA . PHE A 1 200 ? 34.988 -33.306 29.128 1.00 52.01 180 PHE A CA 1
ATOM 1425 C C . PHE A 1 200 ? 34.192 -34.602 29.216 1.00 56.36 180 PHE A C 1
ATOM 1426 O O . PHE A 1 200 ? 34.063 -35.188 30.295 1.00 58.88 180 PHE A O 1
ATOM 1434 N N . LYS A 1 201 ? 33.677 -35.085 28.082 1.00 55.48 181 LYS A N 1
ATOM 1435 C CA . LYS A 1 201 ? 32.890 -36.312 28.092 1.00 58.46 181 LYS A CA 1
ATOM 1436 C C . LYS A 1 201 ? 33.762 -37.563 28.169 1.00 62.89 181 LYS A C 1
ATOM 1437 O O . LYS A 1 201 ? 33.323 -38.579 28.723 1.00 66.68 181 LYS A O 1
ATOM 1443 N N . SER A 1 202 ? 34.990 -37.520 27.638 1.00 59.99 182 SER A N 1
ATOM 1444 C CA . SER A 1 202 ? 35.911 -38.637 27.830 1.00 62.04 182 SER A CA 1
ATOM 1445 C C . SER A 1 202 ? 36.191 -38.901 29.303 1.00 70.13 182 SER A C 1
ATOM 1446 O O . SER A 1 202 ? 36.571 -40.023 29.657 1.00 73.82 182 SER A O 1
ATOM 1449 N N . LEU A 1 203 ? 36.000 -37.897 30.167 1.00 67.36 183 LEU A N 1
ATOM 1450 C CA . LEU A 1 203 ? 36.251 -38.068 31.593 1.00 71.86 183 LEU A CA 1
ATOM 1451 C C . LEU A 1 203 ? 35.278 -39.047 32.232 1.00 73.17 183 LEU A C 1
ATOM 1452 O O . LEU A 1 203 ? 35.621 -39.697 33.224 1.00 81.49 183 LEU A O 1
ATOM 1457 N N . PHE A 1 204 ? 34.074 -39.158 31.690 1.00 76.11 184 PHE A N 1
ATOM 1458 C CA . PHE A 1 204 ? 33.017 -39.920 32.333 1.00 80.40 184 PHE A CA 1
ATOM 1459 C C . PHE A 1 204 ? 32.428 -40.978 31.406 1.00 82.60 184 PHE A C 1
ATOM 1460 O O . PHE A 1 204 ? 33.154 -41.646 30.669 1.00 87.59 184 PHE A O 1
#